Protein AF-0000000074085167 (afdb_homodimer)

Structure (mmCIF, N/CA/C/O backbone):
data_AF-0000000074085167-model_v1
#
loop_
_entity.id
_entity.type
_entity.pdbx_description
1 polymer 'CTP_transf_like domain-containing protein'
#
loop_
_atom_site.group_PDB
_atom_site.id
_atom_site.type_symbol
_atom_site.label_atom_id
_atom_site.label_alt_id
_atom_site.label_comp_id
_atom_site.label_asym_id
_atom_site.label_entity_id
_atom_site.label_seq_id
_atom_site.pdbx_PDB_ins_code
_atom_site.Cartn_x
_atom_site.Cartn_y
_atom_site.Cartn_z
_atom_site.occupancy
_atom_site.B_iso_or_equiv
_atom_site.auth_seq_id
_atom_site.auth_comp_id
_atom_site.auth_asym_id
_atom_site.auth_atom_id
_atom_site.pdbx_PDB_model_num
ATOM 1 N N . MET A 1 1 ? 12.75 -29.641 -4.293 1 42.62 1 MET A N 1
ATOM 2 C CA . MET A 1 1 ? 13.766 -29.016 -5.141 1 42.62 1 MET A CA 1
ATOM 3 C C . MET A 1 1 ? 13.125 -28.391 -6.371 1 42.62 1 MET A C 1
ATOM 5 O O . MET A 1 1 ? 12.164 -28.922 -6.922 1 42.62 1 MET A O 1
ATOM 9 N N . TRP A 1 2 ? 13.227 -26.984 -6.375 1 53.09 2 TRP A N 1
ATOM 10 C CA . TRP A 1 2 ? 12.828 -26.344 -7.621 1 53.09 2 TRP A CA 1
ATOM 11 C C . TRP A 1 2 ? 13.484 -27.016 -8.82 1 53.09 2 TRP A C 1
ATOM 13 O O . TRP A 1 2 ? 14.664 -27.375 -8.766 1 53.09 2 TRP A O 1
ATOM 23 N N . ARG A 1 3 ? 12.711 -27.797 -9.398 1 56.16 3 ARG A N 1
ATOM 24 C CA . ARG A 1 3 ? 13.148 -28.797 -10.367 1 56.16 3 ARG A CA 1
ATOM 25 C C . ARG A 1 3 ? 13.789 -28.125 -11.578 1 56.16 3 ARG A C 1
ATOM 27 O O . ARG A 1 3 ? 13.867 -28.734 -12.656 1 56.16 3 ARG A O 1
ATOM 34 N N . TRP A 1 4 ? 14.008 -26.812 -11.344 1 58 4 TRP A N 1
ATOM 35 C CA . TRP A 1 4 ? 14.375 -26.25 -12.641 1 58 4 TRP A CA 1
ATOM 36 C C . TRP A 1 4 ? 15.875 -26.359 -12.867 1 58 4 TRP A C 1
ATOM 38 O O . TRP A 1 4 ? 16.672 -26.219 -11.93 1 58 4 TRP A O 1
ATOM 48 N N . GLU A 1 5 ? 16.219 -27.109 -13.844 1 60.81 5 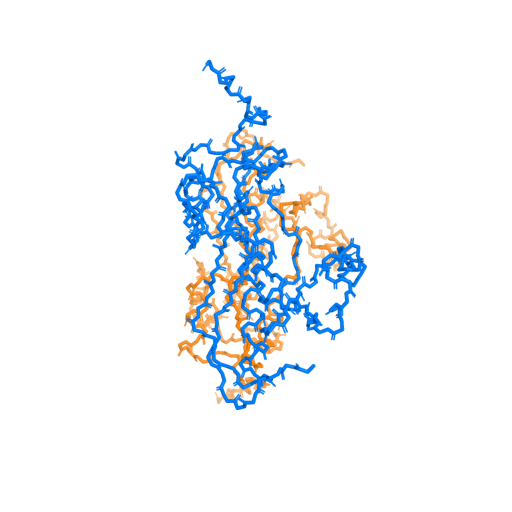GLU A N 1
ATOM 49 C CA . GLU A 1 5 ? 17.594 -27.047 -14.344 1 60.81 5 GLU A CA 1
ATOM 50 C C . GLU A 1 5 ? 17.781 -25.812 -15.227 1 60.81 5 GLU A C 1
ATOM 52 O O . GLU A 1 5 ? 16.984 -25.562 -16.125 1 60.81 5 GLU A O 1
ATOM 57 N N . GLY A 1 6 ? 18.703 -24.938 -14.984 1 65.31 6 GLY A N 1
ATOM 58 C CA . GLY A 1 6 ? 19.141 -23.797 -15.758 1 65.31 6 GLY A CA 1
ATOM 59 C C . GLY A 1 6 ? 18.234 -22.594 -15.594 1 65.31 6 GLY A C 1
ATOM 60 O O . GLY A 1 6 ? 17.453 -22.516 -14.641 1 65.31 6 GLY A O 1
ATOM 61 N N . SER A 1 7 ? 18.375 -21.578 -16.484 1 74.94 7 SER A N 1
ATOM 62 C CA . SER A 1 7 ? 17.562 -20.375 -16.516 1 74.94 7 SER A CA 1
ATOM 63 C C . SER A 1 7 ? 16.156 -20.656 -17.016 1 74.94 7 SER A C 1
ATOM 65 O O . SER A 1 7 ? 15.984 -21.328 -18.047 1 74.94 7 SER A O 1
ATOM 67 N N . GLN A 1 8 ? 15.203 -20.359 -16.203 1 87.75 8 GLN A N 1
ATOM 68 C CA . GLN A 1 8 ? 13.828 -20.625 -16.594 1 87.75 8 GLN A CA 1
ATOM 69 C C . GLN A 1 8 ? 13.023 -19.328 -16.719 1 87.75 8 GLN A C 1
ATOM 71 O O . GLN A 1 8 ? 13.219 -18.406 -15.93 1 87.75 8 GLN A O 1
ATOM 76 N N . ARG A 1 9 ? 12.336 -19.312 -17.797 1 92.38 9 ARG A N 1
ATOM 77 C CA . ARG A 1 9 ? 11.305 -18.281 -17.922 1 92.38 9 ARG A CA 1
ATOM 78 C C . ARG A 1 9 ? 10 -18.75 -17.281 1 92.38 9 ARG A C 1
ATOM 80 O O . ARG A 1 9 ? 9.523 -19.844 -17.547 1 92.38 9 ARG A O 1
ATOM 87 N N . VAL A 1 10 ? 9.492 -17.906 -16.359 1 92.25 10 VAL A N 1
ATOM 88 C CA . VAL A 1 10 ? 8.32 -18.359 -15.617 1 92.25 10 VAL A CA 1
ATOM 89 C C . VAL A 1 10 ? 7.242 -17.281 -15.633 1 92.25 10 VAL A C 1
ATOM 91 O O . VAL A 1 10 ? 7.539 -16.109 -15.836 1 92.25 10 VAL A O 1
ATOM 94 N N . ILE A 1 11 ? 5.988 -17.719 -15.531 1 90.12 11 ILE A N 1
ATOM 95 C CA . ILE A 1 11 ? 4.832 -16.859 -15.312 1 90.12 11 ILE A CA 1
ATOM 96 C C . ILE A 1 11 ? 4.281 -17.094 -13.906 1 90.12 11 ILE A C 1
ATOM 98 O O . ILE A 1 11 ? 4.152 -18.234 -13.469 1 90.12 11 ILE A O 1
ATOM 102 N N . LEU A 1 12 ? 4.066 -16 -13.227 1 92.12 12 LEU A N 1
ATOM 103 C CA . LEU A 1 12 ? 3.436 -16.109 -11.914 1 92.12 12 LEU A CA 1
ATOM 104 C C . LEU A 1 12 ? 1.916 -16.094 -12.039 1 92.12 12 LEU A C 1
ATOM 106 O O . LEU A 1 12 ? 1.358 -15.281 -12.789 1 92.12 12 LEU A O 1
ATOM 110 N N . LEU A 1 13 ? 1.312 -17.016 -11.336 1 90.19 13 LEU A N 1
ATOM 111 C CA . LEU A 1 13 ? -0.145 -17.094 -11.32 1 90.19 13 LEU A CA 1
ATOM 112 C C . LEU A 1 13 ? -0.687 -16.984 -9.906 1 90.19 13 LEU A C 1
ATOM 114 O O . LEU A 1 13 ? -0.267 -17.719 -9.008 1 90.19 13 LEU A O 1
ATOM 118 N N . ALA A 1 14 ? -1.526 -16.031 -9.727 1 90.94 14 ALA A N 1
ATOM 119 C CA . ALA A 1 14 ? -2.25 -15.898 -8.469 1 90.94 14 ALA A CA 1
ATOM 120 C C . ALA A 1 14 ? -3.744 -16.141 -8.664 1 90.94 14 ALA A C 1
ATOM 122 O O . ALA A 1 14 ? -4.391 -15.461 -9.461 1 90.94 14 ALA A O 1
ATOM 123 N N . CYS A 1 15 ? -4.176 -17.094 -7.922 1 86.56 15 CYS A N 1
ATOM 124 C CA . CYS A 1 15 ? -5.613 -17.344 -7.93 1 86.56 15 CYS A CA 1
ATOM 125 C C . CYS A 1 15 ? -6.262 -16.828 -6.648 1 86.56 15 CYS A C 1
ATOM 127 O O . CYS A 1 15 ? -5.688 -16.953 -5.566 1 86.56 15 CYS A O 1
ATOM 129 N N . GLY A 1 16 ? -7.426 -16.219 -6.82 1 87.31 16 GLY A N 1
ATOM 130 C CA . GLY A 1 16 ? -8.133 -15.688 -5.664 1 87.31 16 GLY A CA 1
ATOM 131 C C . GLY A 1 16 ? -9.445 -15.023 -6.02 1 87.31 16 GLY A C 1
ATOM 132 O O . GLY A 1 16 ? -9.781 -14.883 -7.199 1 87.31 16 GLY A O 1
ATOM 133 N N . SER A 1 17 ? -10.211 -14.633 -5.035 1 89.56 17 SER A N 1
ATOM 134 C CA . SER A 1 17 ? -11.484 -13.969 -5.281 1 89.56 17 SER A CA 1
ATOM 135 C C . SER A 1 17 ? -11.281 -12.594 -5.902 1 89.56 17 SER A C 1
ATOM 137 O O . SER A 1 17 ? -12.047 -12.18 -6.777 1 89.56 17 SER A O 1
ATOM 139 N N . PHE A 1 18 ? -10.273 -11.836 -5.383 1 91.62 18 PHE A N 1
ATOM 140 C CA . PHE A 1 18 ? -9.992 -10.484 -5.863 1 91.62 18 PHE A CA 1
ATOM 141 C C . PHE A 1 18 ? -11.25 -9.633 -5.867 1 91.62 18 PHE A C 1
ATOM 143 O O . PHE A 1 18 ? -11.594 -9.031 -6.887 1 91.62 18 PHE A O 1
ATOM 150 N N . ASN A 1 19 ? -11.828 -9.586 -4.621 1 93.19 19 ASN A N 1
ATOM 151 C CA . ASN A 1 19 ? -13.141 -8.977 -4.453 1 93.19 19 ASN A CA 1
ATOM 152 C C . ASN A 1 19 ? -13.086 -7.781 -3.502 1 93.19 19 ASN A C 1
ATOM 154 O O . ASN A 1 19 ? -13.852 -7.719 -2.535 1 93.19 19 ASN A O 1
ATOM 158 N N . PRO A 1 20 ? -12.305 -6.859 -3.705 1 94.88 20 PRO A N 1
ATOM 159 C CA . PRO A 1 20 ? -11.453 -6.562 -4.863 1 94.88 20 PRO A CA 1
ATOM 160 C C . PRO A 1 20 ? -10 -6.961 -4.648 1 94.88 20 PRO A C 1
ATOM 162 O O . PRO A 1 20 ? -9.641 -7.434 -3.568 1 94.88 20 PRO A O 1
ATOM 165 N N . PRO A 1 21 ? -9.164 -6.82 -5.672 1 94.19 21 PRO A N 1
ATOM 166 C CA . PRO A 1 21 ? -7.723 -6.945 -5.434 1 94.19 21 PRO A CA 1
ATOM 167 C C . PRO A 1 21 ? -7.184 -5.867 -4.496 1 94.19 21 PRO A C 1
ATOM 169 O O . PRO A 1 21 ? -7.746 -4.77 -4.422 1 94.19 21 PRO A O 1
ATOM 172 N N . THR A 1 22 ? -6.156 -6.156 -3.811 1 93.56 22 THR A N 1
ATOM 173 C CA . THR A 1 22 ? -5.516 -5.223 -2.893 1 93.56 22 THR A CA 1
ATOM 174 C C . THR A 1 22 ? -4.035 -5.066 -3.229 1 93.56 22 THR A C 1
ATOM 176 O O . THR A 1 22 ? -3.502 -5.797 -4.066 1 93.56 22 THR A O 1
ATOM 179 N N . LEU A 1 23 ? -3.424 -4.148 -2.625 1 91.25 23 LEU A N 1
ATOM 180 C CA . LEU A 1 23 ? -1.994 -3.951 -2.844 1 91.25 23 LEU A CA 1
ATOM 181 C C . LEU A 1 23 ? -1.2 -5.164 -2.375 1 91.25 23 LEU A C 1
ATOM 183 O O . LEU A 1 23 ? -0.112 -5.438 -2.887 1 91.25 23 LEU A O 1
ATOM 187 N N . MET A 1 24 ? -1.75 -5.871 -1.419 1 91.69 24 MET A N 1
ATOM 188 C CA . MET A 1 24 ? -1.058 -7.059 -0.934 1 91.69 24 MET A CA 1
ATOM 189 C C . MET A 1 24 ? -0.941 -8.109 -2.035 1 91.69 24 MET A C 1
ATOM 191 O O . MET A 1 24 ? 0.058 -8.828 -2.113 1 91.69 24 MET A O 1
ATOM 195 N N . HIS A 1 25 ? -1.936 -8.203 -2.85 1 92.25 25 HIS A N 1
ATOM 196 C CA . HIS A 1 25 ? -1.866 -9.133 -3.973 1 92.25 25 HIS A CA 1
ATOM 197 C C . HIS A 1 25 ? -0.766 -8.734 -4.949 1 92.25 25 HIS A C 1
ATOM 199 O O . HIS A 1 25 ? -0.092 -9.594 -5.52 1 92.25 25 HIS A O 1
ATOM 205 N N . MET A 1 26 ? -0.579 -7.48 -5.082 1 92.06 26 MET A N 1
ATOM 206 C CA . MET A 1 26 ? 0.488 -6.996 -5.953 1 92.06 26 MET A CA 1
ATOM 207 C C . MET A 1 26 ? 1.855 -7.223 -5.316 1 92.06 26 MET A C 1
ATOM 209 O O . MET A 1 26 ? 2.785 -7.684 -5.98 1 92.06 26 MET A O 1
ATOM 213 N N . ARG A 1 27 ? 1.874 -6.895 -4.078 1 92.94 27 ARG A N 1
ATOM 214 C CA . ARG A 1 27 ? 3.129 -7.055 -3.35 1 92.94 27 ARG A CA 1
ATOM 215 C C . ARG A 1 27 ? 3.576 -8.508 -3.342 1 92.94 27 ARG A C 1
ATOM 217 O O . ARG A 1 27 ? 4.77 -8.797 -3.465 1 92.94 27 ARG A O 1
ATOM 224 N N . MET A 1 28 ? 2.654 -9.406 -3.191 1 93.5 28 MET A N 1
ATOM 225 C CA . MET A 1 28 ? 3.002 -10.82 -3.164 1 93.5 28 MET A CA 1
ATOM 226 C C . MET A 1 28 ? 3.674 -11.242 -4.469 1 93.5 28 MET A C 1
ATOM 228 O O . MET A 1 28 ? 4.625 -12.023 -4.457 1 93.5 28 MET A O 1
ATOM 232 N N . MET A 1 29 ? 3.219 -10.695 -5.566 1 93 29 MET A N 1
ATOM 233 C CA . MET A 1 29 ? 3.812 -10.992 -6.867 1 93 29 MET A CA 1
ATOM 234 C C . MET A 1 29 ? 5.227 -10.438 -6.961 1 93 29 MET A C 1
ATOM 236 O O . MET A 1 29 ? 6.129 -11.094 -7.484 1 93 29 MET A O 1
ATOM 240 N N . GLU A 1 30 ? 5.348 -9.227 -6.469 1 95.19 30 GLU A N 1
ATOM 241 C CA . GLU A 1 30 ? 6.668 -8.609 -6.477 1 95.19 30 GLU A CA 1
ATOM 242 C C . GLU A 1 30 ? 7.668 -9.422 -5.656 1 95.19 30 GLU A C 1
ATOM 244 O O . GLU A 1 30 ? 8.805 -9.641 -6.09 1 95.19 30 GLU A O 1
ATOM 249 N N . VAL A 1 31 ? 7.25 -9.875 -4.477 1 95.19 31 VAL A N 1
ATOM 250 C CA . VAL A 1 31 ? 8.109 -10.648 -3.584 1 95.19 31 VAL A CA 1
ATOM 251 C C . VAL A 1 31 ? 8.492 -11.961 -4.25 1 95.19 31 VAL A C 1
ATOM 253 O O . VAL A 1 31 ? 9.664 -12.359 -4.219 1 95.19 31 VAL A O 1
ATOM 256 N N . ALA A 1 32 ? 7.555 -12.617 -4.832 1 95.19 32 ALA A N 1
ATOM 257 C CA . ALA A 1 32 ? 7.82 -13.867 -5.539 1 95.19 32 ALA A CA 1
ATOM 258 C C . ALA A 1 32 ? 8.805 -13.648 -6.688 1 95.19 32 ALA A C 1
ATOM 260 O O . ALA A 1 32 ? 9.758 -14.414 -6.848 1 95.19 32 ALA A O 1
ATOM 261 N N . ARG A 1 33 ? 8.578 -12.633 -7.473 1 95.06 33 ARG A N 1
ATOM 262 C CA . ARG A 1 33 ? 9.453 -12.328 -8.602 1 95.06 33 ARG A CA 1
ATOM 263 C C . ARG A 1 33 ? 10.883 -12.094 -8.141 1 95.06 33 ARG A C 1
ATOM 265 O O . ARG A 1 33 ? 11.82 -12.695 -8.68 1 95.06 33 ARG A O 1
ATOM 272 N N . ASP A 1 34 ? 10.992 -11.273 -7.145 1 95.44 34 ASP A N 1
ATOM 273 C CA . ASP A 1 34 ? 12.32 -10.977 -6.621 1 95.44 34 ASP A CA 1
ATOM 274 C C . ASP A 1 34 ? 13.047 -12.258 -6.215 1 95.44 34 ASP A C 1
ATOM 276 O O . ASP A 1 34 ? 14.219 -12.445 -6.559 1 95.44 34 ASP A O 1
ATOM 280 N N . HIS A 1 35 ? 12.352 -13.086 -5.5 1 95 35 HIS A N 1
ATOM 281 C CA . HIS A 1 35 ? 12.977 -14.312 -5.012 1 95 35 HIS A CA 1
ATOM 282 C C . HIS A 1 35 ? 13.406 -15.211 -6.172 1 95 35 HIS A C 1
ATOM 284 O O . HIS A 1 35 ? 14.539 -15.703 -6.191 1 95 35 HIS A O 1
ATOM 290 N N . LEU A 1 36 ? 12.578 -15.383 -7.129 1 93.88 36 LEU A N 1
ATOM 291 C CA . LEU A 1 36 ? 12.852 -16.25 -8.266 1 93.88 36 LEU A CA 1
ATOM 292 C C . LEU A 1 36 ? 14.031 -15.727 -9.078 1 93.88 36 LEU A C 1
ATOM 294 O O . LEU A 1 36 ? 14.922 -16.5 -9.453 1 93.88 36 LEU A O 1
ATOM 298 N N . GLU A 1 37 ? 14.031 -14.453 -9.266 1 94.25 37 GLU A N 1
ATOM 299 C CA . GLU A 1 37 ? 15.047 -13.867 -10.133 1 94.25 37 GLU A CA 1
ATOM 300 C C . GLU A 1 37 ? 16.391 -13.758 -9.406 1 94.25 37 GLU A C 1
ATOM 302 O O . GLU A 1 37 ? 17.438 -13.93 -10.023 1 94.25 37 GLU A O 1
ATOM 307 N N . GLN A 1 38 ? 16.344 -13.609 -8.133 1 94 38 GLN A N 1
ATOM 308 C CA . GLN A 1 38 ? 17.594 -13.383 -7.395 1 94 38 GLN A CA 1
ATOM 309 C C . GLN A 1 38 ? 18.188 -14.703 -6.922 1 94 38 GLN A C 1
ATOM 311 O O . GLN A 1 38 ? 19.406 -14.828 -6.816 1 94 38 GLN A O 1
ATOM 316 N N . HIS A 1 39 ? 17.344 -15.727 -6.652 1 92.44 39 HIS A N 1
ATOM 317 C CA . HIS A 1 39 ? 17.891 -16.891 -5.941 1 92.44 39 HIS A CA 1
ATOM 318 C C . HIS A 1 39 ? 17.719 -18.156 -6.762 1 92.44 39 HIS A C 1
ATOM 320 O O . HIS A 1 39 ? 18.359 -19.172 -6.465 1 92.44 39 HIS A O 1
ATOM 326 N N . LEU A 1 40 ? 16.875 -18.125 -7.773 1 89.69 40 LEU A N 1
ATOM 327 C CA . LEU A 1 40 ? 16.609 -19.375 -8.461 1 89.69 40 LEU A CA 1
ATOM 328 C C . LEU A 1 40 ? 16.875 -19.234 -9.961 1 89.69 40 LEU A C 1
ATOM 330 O O . LEU A 1 40 ? 16.453 -20.078 -10.75 1 89.69 40 LEU A O 1
ATOM 334 N N . ASN A 1 41 ? 17.516 -18.203 -10.375 1 89.69 41 ASN A N 1
ATOM 335 C CA . ASN A 1 41 ? 17.922 -17.984 -11.758 1 89.69 41 ASN A CA 1
ATOM 336 C C . ASN A 1 41 ? 16.734 -18.047 -12.711 1 89.69 41 ASN A C 1
ATOM 338 O O . ASN A 1 41 ? 16.812 -18.703 -13.758 1 89.69 41 ASN A O 1
ATOM 342 N N . CYS A 1 42 ? 15.641 -17.516 -12.273 1 92.12 42 CYS A N 1
ATOM 343 C CA . CYS A 1 42 ? 14.445 -17.422 -13.102 1 92.12 42 CYS A CA 1
ATOM 344 C C . CYS A 1 42 ? 14.25 -16.016 -13.633 1 92.12 42 CYS A C 1
ATOM 346 O O . CYS A 1 42 ? 14.727 -15.047 -13.039 1 92.12 42 CYS A O 1
ATOM 348 N N . THR A 1 43 ? 13.672 -16.016 -14.781 1 93.69 43 THR A N 1
ATOM 349 C CA . THR A 1 43 ? 13.156 -14.758 -15.312 1 93.69 43 THR A CA 1
ATOM 350 C C . THR A 1 43 ? 11.633 -14.766 -15.336 1 93.69 43 THR A C 1
ATOM 352 O O . THR A 1 43 ? 11.016 -15.57 -16.031 1 93.69 43 THR A O 1
ATOM 355 N N . VAL A 1 44 ? 11.109 -13.922 -14.539 1 93.5 44 VAL A N 1
ATOM 356 C CA . VAL A 1 44 ? 9.656 -13.828 -14.508 1 93.5 44 VAL A CA 1
ATOM 357 C C . VAL A 1 44 ? 9.164 -12.945 -15.656 1 93.5 44 VAL A C 1
ATOM 359 O O . VAL A 1 44 ? 9.516 -11.766 -15.734 1 93.5 44 VAL A O 1
ATOM 362 N N . LEU A 1 45 ? 8.32 -13.469 -16.5 1 91.38 45 LEU A N 1
ATOM 363 C CA . LEU A 1 45 ? 7.863 -12.781 -17.703 1 91.38 45 LEU A CA 1
ATOM 364 C C . LEU A 1 45 ? 6.633 -11.93 -17.406 1 91.38 45 LEU A C 1
ATOM 366 O O . LEU A 1 45 ? 6.465 -10.852 -17.984 1 91.38 45 LEU A O 1
ATOM 370 N N . GLU A 1 46 ? 5.809 -12.461 -16.547 1 89.5 46 GLU A N 1
ATOM 371 C CA . GLU A 1 46 ? 4.57 -11.758 -16.219 1 89.5 46 GLU A CA 1
ATOM 372 C C . GLU A 1 46 ? 3.908 -12.359 -14.977 1 89.5 46 GLU A C 1
ATOM 374 O O . GLU A 1 46 ? 4.254 -13.469 -14.555 1 89.5 46 GLU A O 1
ATOM 379 N N . GLY A 1 47 ? 3.096 -11.562 -14.383 1 89.44 47 GLY A N 1
ATOM 380 C CA . GLY A 1 47 ? 2.191 -11.992 -13.328 1 89.44 47 GLY A CA 1
ATOM 381 C C . GLY A 1 47 ? 0.732 -11.961 -13.75 1 89.44 47 GLY A C 1
ATOM 382 O O . GLY A 1 47 ? 0.272 -10.984 -14.344 1 89.44 47 GLY A O 1
ATOM 383 N N . LEU A 1 48 ? 0.062 -13.039 -13.461 1 87.44 48 LEU A N 1
ATOM 384 C CA . LEU A 1 48 ? -1.35 -13.141 -13.82 1 87.44 48 LEU A CA 1
ATOM 385 C C . LEU A 1 48 ? -2.207 -13.352 -12.578 1 87.44 48 LEU A C 1
ATOM 387 O O . LEU A 1 48 ? -1.858 -14.156 -11.711 1 87.44 48 LEU A O 1
ATOM 391 N N . MET A 1 49 ? -3.25 -12.57 -12.5 1 89.06 49 MET A N 1
ATOM 392 C CA . MET A 1 49 ? -4.273 -12.789 -11.484 1 89.06 49 MET A CA 1
ATOM 393 C C . MET A 1 49 ? -5.512 -13.438 -12.086 1 89.06 49 MET A C 1
ATOM 395 O O . MET A 1 49 ? -6.047 -12.953 -13.086 1 89.06 49 MET A O 1
ATOM 399 N N . SER A 1 50 ? -5.922 -14.516 -11.531 1 87.12 50 SER A N 1
ATOM 400 C CA . SER A 1 50 ? -7.074 -15.266 -12.016 1 87.12 50 SER A CA 1
ATOM 401 C C . SER A 1 50 ? -8.172 -15.344 -10.961 1 87.12 50 SER A C 1
ATOM 403 O O . SER A 1 50 ? -8.109 -16.172 -10.055 1 87.12 50 SER A O 1
ATOM 405 N N . PRO A 1 51 ? -9.203 -14.539 -11.141 1 88 51 PRO A N 1
ATOM 406 C CA . PRO A 1 51 ? -10.297 -14.617 -10.164 1 88 51 PRO A CA 1
ATOM 407 C C . PRO A 1 51 ? -11.031 -15.953 -10.195 1 88 51 PRO A C 1
ATOM 409 O O . PRO A 1 51 ? -11.117 -16.594 -11.25 1 88 51 PRO A O 1
ATOM 412 N N . VAL A 1 52 ? -11.547 -16.312 -9.094 1 83.56 52 VAL A N 1
ATOM 413 C CA . VAL A 1 52 ? -12.328 -17.531 -9.016 1 83.56 52 VAL A CA 1
ATOM 414 C C . VAL A 1 52 ? -13.656 -17.359 -9.75 1 83.56 52 VAL A C 1
ATOM 416 O O . VAL A 1 52 ? -14.094 -16.219 -9.977 1 83.56 52 VAL A O 1
ATOM 419 N N . ALA A 1 53 ? -14.234 -18.453 -10.031 1 80.88 53 ALA A N 1
ATOM 420 C CA . ALA A 1 53 ? -15.516 -18.438 -10.734 1 80.88 53 ALA A CA 1
ATOM 421 C C . ALA A 1 53 ? -16.625 -17.938 -9.82 1 80.88 53 ALA A C 1
ATOM 423 O O . ALA A 1 53 ? -16.484 -17.938 -8.594 1 80.88 53 ALA A O 1
ATOM 424 N N . ASP A 1 54 ? -17.75 -17.531 -10.422 1 83.75 54 ASP A N 1
ATOM 425 C CA . ASP A 1 54 ? -18.906 -17.078 -9.664 1 83.75 54 ASP A CA 1
ATOM 426 C C . ASP A 1 54 ? -19.484 -18.219 -8.82 1 83.75 54 ASP A C 1
ATOM 428 O O . ASP A 1 54 ? -20.156 -17.984 -7.812 1 83.75 54 ASP A O 1
ATOM 432 N N . THR A 1 55 ? -19.234 -19.344 -9.25 1 78.56 55 THR A N 1
ATOM 433 C CA . THR A 1 55 ? -19.781 -20.516 -8.578 1 78.56 55 THR A CA 1
ATOM 434 C C . THR A 1 55 ? -19.062 -20.781 -7.266 1 78.56 55 THR A C 1
ATOM 436 O O . THR A 1 55 ? -19.516 -21.594 -6.457 1 78.56 55 THR A O 1
ATOM 439 N N . PHE A 1 56 ? -17.938 -19.969 -7.145 1 76.06 56 PHE A N 1
ATOM 440 C CA . PHE A 1 56 ? -17.234 -20.094 -5.879 1 76.06 56 PHE A CA 1
ATOM 441 C C . PHE A 1 56 ? -18.078 -19.578 -4.723 1 76.06 56 PHE A C 1
ATOM 443 O O . PHE A 1 56 ? -18.625 -18.484 -4.793 1 76.06 56 PHE A O 1
ATOM 450 N N . ASN A 1 57 ? -18.734 -20.266 -4.133 1 68.69 57 ASN A N 1
ATOM 451 C CA . ASN A 1 57 ? -19.719 -19.984 -3.1 1 68.69 57 ASN A CA 1
ATOM 452 C C . ASN A 1 57 ? -19.125 -19.141 -1.972 1 68.69 57 ASN A C 1
ATOM 454 O O . ASN A 1 57 ? -18.938 -19.641 -0.857 1 68.69 57 ASN A O 1
ATOM 458 N N . LYS A 1 58 ? -18.766 -17.922 -2.242 1 76.06 58 LYS A N 1
ATOM 459 C CA . LYS A 1 58 ? -18.344 -16.984 -1.198 1 76.06 58 LYS A CA 1
ATOM 460 C C . LYS A 1 58 ? -19.375 -15.883 -1.012 1 76.06 58 LYS A C 1
ATOM 462 O O . LYS A 1 58 ? -19.891 -15.336 -1.988 1 76.06 58 LYS A O 1
ATOM 467 N N . PRO A 1 59 ? -19.641 -15.648 0.265 1 78.25 59 PRO A N 1
ATOM 468 C CA . PRO A 1 59 ? -20.578 -14.555 0.52 1 78.25 59 PRO A CA 1
ATOM 469 C C . PRO A 1 59 ? -20.047 -13.203 0.043 1 78.25 59 PRO A C 1
ATOM 471 O O . PRO A 1 59 ? -18.844 -12.938 0.14 1 78.25 59 PRO A O 1
ATOM 474 N N . ASN A 1 60 ? -20.875 -12.414 -0.62 1 81.75 60 ASN A N 1
ATOM 475 C CA . ASN A 1 60 ? -20.594 -11.039 -1.014 1 81.75 60 ASN A CA 1
ATOM 476 C C . ASN A 1 60 ? -19.609 -10.977 -2.178 1 81.75 60 ASN A C 1
ATOM 478 O O . ASN A 1 60 ? -18.891 -9.984 -2.338 1 81.75 60 ASN A O 1
ATOM 482 N N . LEU A 1 61 ? -19.656 -12.102 -2.848 1 88.19 61 LEU A N 1
ATOM 483 C CA . LEU A 1 61 ? -18.797 -12.109 -4.027 1 88.19 61 LEU A CA 1
ATOM 484 C C . LEU A 1 61 ? -19.406 -11.289 -5.156 1 88.19 61 LEU A C 1
ATOM 486 O O . LEU A 1 61 ? -20.5 -11.594 -5.629 1 88.19 61 LEU A O 1
ATOM 490 N N . ALA A 1 62 ? -18.703 -10.281 -5.566 1 89.88 62 ALA A N 1
ATOM 491 C CA . ALA A 1 62 ? -19.156 -9.516 -6.727 1 89.88 62 ALA A CA 1
ATOM 492 C C . ALA A 1 62 ? -19.172 -10.383 -7.984 1 89.88 62 ALA A C 1
ATOM 494 O O . ALA A 1 62 ? -18.375 -11.32 -8.109 1 89.88 62 ALA A O 1
ATOM 495 N N . PRO A 1 63 ? -20.047 -10.117 -8.898 1 88.12 63 PRO A N 1
ATOM 496 C CA . PRO A 1 63 ? -20.062 -10.867 -10.156 1 88.12 63 PRO A CA 1
ATOM 497 C C . PRO A 1 63 ? -18.688 -10.891 -10.844 1 88.12 63 PRO A C 1
ATOM 499 O O . PRO A 1 63 ? -17.938 -9.922 -10.758 1 88.12 63 PRO A O 1
ATOM 502 N N . ALA A 1 64 ? -18.453 -11.938 -11.586 1 85.56 64 ALA A N 1
ATOM 503 C CA . ALA A 1 64 ? -17.141 -12.211 -12.18 1 85.56 64 ALA A CA 1
ATOM 504 C C . ALA A 1 64 ? -16.734 -11.094 -13.133 1 85.56 64 ALA A C 1
ATOM 506 O O . ALA A 1 64 ? -15.555 -10.758 -13.234 1 85.56 64 ALA A O 1
ATOM 507 N N . HIS A 1 65 ? -17.688 -10.523 -13.805 1 86.5 65 HIS A N 1
ATOM 508 C CA . HIS A 1 65 ? -17.328 -9.5 -14.773 1 86.5 65 HIS A CA 1
ATOM 509 C C . HIS A 1 65 ? -16.734 -8.273 -14.086 1 86.5 65 HIS A C 1
ATOM 511 O O . HIS A 1 65 ? -15.852 -7.613 -14.641 1 86.5 65 HIS A O 1
ATOM 517 N N . HIS A 1 66 ? -17.172 -7.93 -12.828 1 90.38 66 HIS A N 1
ATOM 518 C CA . HIS A 1 66 ? -16.578 -6.848 -12.055 1 90.38 66 HIS A CA 1
ATOM 519 C C . HIS A 1 66 ? -15.172 -7.211 -11.594 1 90.38 66 HIS A C 1
ATOM 521 O O . HIS A 1 66 ? -14.25 -6.395 -11.68 1 90.38 66 HIS A O 1
ATOM 527 N N . ARG A 1 67 ? -15.016 -8.43 -11.148 1 90.44 67 ARG A N 1
ATOM 528 C CA . ARG A 1 67 ? -13.727 -8.875 -10.625 1 90.44 67 ARG A CA 1
ATOM 529 C C . ARG A 1 67 ? -12.695 -9 -11.742 1 90.44 67 ARG A C 1
ATOM 531 O O . ARG A 1 67 ? -11.516 -8.711 -11.531 1 90.44 67 ARG A O 1
ATOM 538 N N . LEU A 1 68 ? -13.094 -9.32 -12.922 1 87.81 68 LEU A N 1
ATOM 539 C CA . LEU A 1 68 ? -12.219 -9.359 -14.086 1 87.81 68 LEU A CA 1
ATOM 540 C C . LEU A 1 68 ? -11.773 -7.949 -14.477 1 87.81 68 LEU A C 1
ATOM 542 O O . LEU A 1 68 ? -10.602 -7.734 -14.797 1 87.81 68 LEU A O 1
ATOM 546 N N . ALA A 1 69 ? -12.68 -7.047 -14.406 1 87.88 69 ALA A N 1
ATOM 547 C CA . ALA A 1 69 ? -12.375 -5.664 -14.766 1 87.88 69 ALA A CA 1
ATOM 548 C C . ALA A 1 69 ? -11.359 -5.059 -13.797 1 87.88 69 ALA A C 1
ATOM 550 O O . ALA A 1 69 ? -10.594 -4.168 -14.18 1 87.88 69 ALA A O 1
ATOM 551 N N . MET A 1 70 ? -11.406 -5.602 -12.586 1 90.19 70 MET A N 1
ATOM 552 C CA . MET A 1 70 ? -10.508 -5.066 -11.562 1 90.19 70 MET A CA 1
ATOM 553 C C . MET A 1 70 ? -9.188 -5.832 -11.555 1 90.19 70 MET A C 1
ATOM 555 O O . MET A 1 70 ? -8.25 -5.457 -10.844 1 90.19 70 MET A O 1
ATOM 559 N N . SER A 1 71 ? -9.258 -6.867 -12.312 1 80.44 71 SER A N 1
ATOM 560 C CA . SER A 1 71 ? -8.07 -7.715 -12.305 1 80.44 71 SER A CA 1
ATOM 561 C C . SER A 1 71 ? -7.309 -7.605 -13.617 1 80.44 71 SER A C 1
ATOM 563 O O . SER A 1 71 ? -7.852 -7.137 -14.625 1 80.44 71 SER A O 1
ATOM 565 N N . PHE A 1 72 ? -6.102 -7.684 -13.609 1 63.22 72 PHE A N 1
ATOM 566 C CA . PHE A 1 72 ? -5.254 -7.559 -14.789 1 63.22 72 PHE A CA 1
ATOM 567 C C . PHE A 1 72 ? -5.238 -8.859 -15.586 1 63.22 72 PHE A C 1
ATOM 569 O O . PHE A 1 72 ? -4.449 -9.008 -16.516 1 63.22 72 PHE A O 1
ATOM 576 N N . THR A 1 73 ? -6.074 -9.859 -15.109 1 62.25 73 THR A N 1
ATOM 577 C CA . THR A 1 73 ? -5.852 -11.117 -15.82 1 62.25 73 THR A CA 1
ATOM 578 C C . THR A 1 73 ? -7.172 -11.836 -16.078 1 62.25 73 THR A C 1
ATOM 580 O O . THR A 1 73 ? -8.219 -11.414 -15.578 1 62.25 73 THR A O 1
ATOM 583 N N . ARG A 1 74 ? -7.148 -13.055 -16.922 1 58.66 74 ARG A N 1
ATOM 584 C CA . ARG A 1 74 ? -8.109 -13.656 -17.859 1 58.66 74 ARG A CA 1
ATOM 585 C C . ARG A 1 74 ? -8.938 -14.727 -17.156 1 58.66 74 ARG A C 1
ATOM 587 O O . ARG A 1 74 ? -8.391 -15.609 -16.5 1 58.66 74 ARG A O 1
ATOM 594 N N . ILE A 1 75 ? -10.094 -14.516 -16.547 1 55.06 75 ILE A N 1
ATOM 595 C CA . ILE A 1 75 ? -11.062 -15.578 -16.297 1 55.06 75 ILE A CA 1
ATOM 596 C C . ILE A 1 75 ? -11.953 -15.781 -17.516 1 55.06 75 ILE A C 1
ATOM 598 O O . ILE A 1 75 ? -11.945 -14.969 -18.438 1 55.06 75 ILE A O 1
ATOM 602 N N . LEU A 1 76 ? -12.672 -17.016 -17.516 1 60.12 76 LEU A N 1
ATOM 603 C CA . LEU A 1 76 ? -13.688 -17.156 -18.547 1 60.12 76 LEU A CA 1
ATOM 604 C C . LEU A 1 76 ? -14.766 -16.078 -18.391 1 60.12 76 LEU A C 1
ATOM 606 O O . LEU A 1 76 ? -15.172 -15.766 -17.266 1 60.12 76 LEU A O 1
ATOM 610 N N . PRO A 1 77 ? -15.062 -15.508 -19.453 1 59.53 77 PRO A N 1
ATOM 611 C CA . PRO A 1 77 ? -16.031 -14.406 -19.422 1 59.53 77 PRO A CA 1
ATOM 612 C C . PRO A 1 77 ? -17.344 -14.789 -18.75 1 59.53 77 PRO A C 1
ATOM 614 O O . PRO A 1 77 ? -18.016 -13.93 -18.172 1 59.53 77 PRO A O 1
ATOM 617 N N . ASN A 1 78 ? -17.641 -16.094 -18.766 1 62.38 78 ASN A N 1
ATOM 618 C CA . ASN A 1 78 ? -18.953 -16.484 -18.266 1 62.38 78 ASN A CA 1
ATOM 619 C C . ASN A 1 78 ? -18.906 -16.797 -16.781 1 62.38 78 ASN A C 1
ATOM 621 O O . ASN A 1 78 ? -19.906 -17.266 -16.203 1 62.38 78 ASN A O 1
ATOM 625 N N . GLY A 1 79 ? -17.844 -16.641 -16.219 1 60.41 79 GLY A N 1
ATOM 626 C C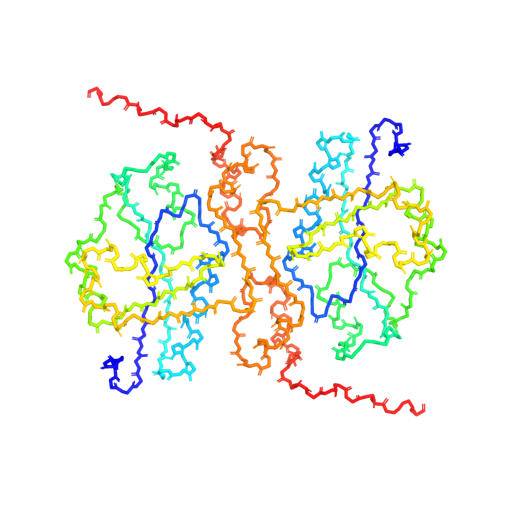A . GLY A 1 79 ? -17.719 -16.812 -14.789 1 60.41 79 GLY A CA 1
ATOM 627 C C . GLY A 1 79 ? -17.438 -18.25 -14.383 1 60.41 79 GLY A C 1
ATOM 628 O O . GLY A 1 79 ? -17.453 -18.578 -13.195 1 60.41 79 GLY A O 1
ATOM 629 N N . GLU A 1 80 ? -17.219 -19.016 -15.312 1 68.88 80 GLU A N 1
ATOM 630 C CA . GLU A 1 80 ? -16.938 -20.422 -15.039 1 68.88 80 GLU A CA 1
ATOM 631 C C . GLU A 1 80 ? -15.453 -20.641 -14.711 1 68.88 80 GLU A C 1
ATOM 633 O O . GLU A 1 80 ? -14.625 -19.75 -14.945 1 68.88 80 GLU A O 1
ATOM 638 N N . ASN A 1 81 ? -15.227 -21.797 -14.164 1 70.5 8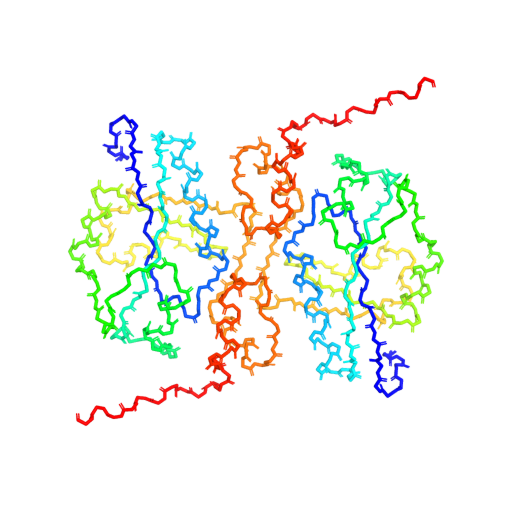1 ASN A N 1
ATOM 639 C CA . ASN A 1 81 ? -13.875 -22.141 -13.742 1 70.5 81 ASN A CA 1
ATOM 640 C C . ASN A 1 81 ? -12.922 -22.219 -14.93 1 70.5 81 ASN A C 1
ATOM 642 O O . ASN A 1 81 ? -13.25 -22.797 -15.969 1 70.5 81 ASN A O 1
ATOM 646 N N . LEU A 1 82 ? -11.875 -21.547 -14.75 1 75.88 82 LEU A N 1
ATOM 647 C CA . LEU A 1 82 ? -10.828 -21.594 -15.773 1 75.88 82 LEU A CA 1
ATOM 648 C C . LEU A 1 82 ? -9.914 -22.797 -15.555 1 75.88 82 LEU A C 1
ATOM 650 O O . LEU A 1 82 ? -9.438 -23.391 -16.516 1 75.88 82 LEU A O 1
ATOM 654 N N . TRP A 1 83 ? -9.852 -23.125 -14.242 1 79.88 83 TRP A N 1
ATOM 655 C CA . TRP A 1 83 ? -8.844 -24.141 -13.914 1 79.88 83 TRP A CA 1
ATOM 656 C C . TRP A 1 83 ? -9.492 -25.406 -13.391 1 79.88 83 TRP A C 1
ATOM 658 O O . TRP A 1 83 ? -10.297 -25.375 -12.461 1 79.88 83 TRP A O 1
ATOM 668 N N . ASN A 1 84 ? -9.07 -26.5 -14.039 1 81 84 ASN A N 1
ATOM 669 C CA . ASN A 1 84 ? -9.383 -27.797 -13.43 1 81 84 ASN A CA 1
ATOM 670 C C . ASN A 1 84 ? -8.5 -28.062 -12.211 1 81 84 ASN A C 1
ATOM 672 O O . ASN A 1 84 ? -7.297 -27.812 -12.242 1 81 84 ASN A O 1
ATOM 676 N N . PRO A 1 85 ? -9.172 -28.562 -11.156 1 78.75 85 PRO A N 1
ATOM 677 C CA . PRO A 1 85 ? -8.375 -28.828 -9.953 1 78.75 85 PRO A CA 1
ATOM 678 C C . PRO A 1 85 ? -7.121 -29.656 -10.25 1 78.75 85 PRO A C 1
ATOM 680 O O . PRO A 1 85 ? -6.074 -29.438 -9.641 1 78.75 85 PRO A O 1
ATOM 683 N N . SER A 1 86 ? -7.262 -30.562 -11.18 1 84.06 86 SER A N 1
ATOM 684 C CA . SER A 1 86 ? -6.109 -31.391 -11.539 1 84.06 86 SER A CA 1
ATOM 685 C C . SER A 1 86 ? -5.02 -30.547 -12.203 1 84.06 86 SER A C 1
ATOM 687 O O . SER A 1 86 ? -3.83 -30.812 -12.023 1 84.06 86 SER A O 1
ATOM 689 N N . ASP A 1 87 ? -5.469 -29.5 -12.93 1 83.75 87 ASP A N 1
ATOM 690 C CA . ASP A 1 87 ? -4.504 -28.609 -13.562 1 83.75 87 ASP A CA 1
ATOM 691 C C . ASP A 1 87 ? -3.76 -27.781 -12.516 1 83.75 87 ASP A C 1
ATOM 693 O O . ASP A 1 87 ? -2.549 -27.578 -12.633 1 83.75 87 ASP A O 1
ATOM 697 N N . VAL A 1 88 ? -4.461 -27.406 -11.508 1 82.06 88 VAL A N 1
ATOM 698 C CA . VAL A 1 88 ? -3.854 -26.609 -10.445 1 82.06 88 VAL A CA 1
ATOM 699 C C . VAL A 1 88 ? -2.814 -27.453 -9.703 1 82.06 88 VAL A C 1
ATOM 701 O O . VAL A 1 88 ? -1.708 -26.984 -9.43 1 82.06 88 VAL A O 1
ATOM 704 N N . ARG A 1 89 ? -3.186 -28.656 -9.445 1 83.81 89 ARG A N 1
ATOM 705 C CA . ARG A 1 89 ? -2.248 -29.562 -8.789 1 83.81 89 ARG A CA 1
ATOM 706 C C . ARG A 1 89 ? -1.013 -29.797 -9.648 1 83.81 89 ARG A C 1
ATOM 708 O O . ARG A 1 89 ? 0.111 -29.812 -9.141 1 83.81 89 ARG A O 1
ATOM 715 N N . ASP A 1 90 ? -1.217 -29.938 -10.891 1 86.19 90 ASP A N 1
ATOM 716 C CA . ASP A 1 90 ? -0.104 -30.141 -11.812 1 86.19 90 ASP A CA 1
ATOM 717 C C . ASP A 1 90 ? 0.833 -28.938 -11.805 1 86.19 90 ASP A C 1
ATOM 719 O O . ASP A 1 90 ? 2.057 -29.094 -11.812 1 86.19 90 ASP A O 1
ATOM 723 N N . ILE A 1 91 ? 0.198 -27.844 -11.742 1 85.69 91 ILE A N 1
ATOM 724 C CA . ILE A 1 91 ? 1.002 -26.625 -11.727 1 85.69 91 ILE A CA 1
ATOM 725 C C . ILE A 1 91 ? 1.852 -26.578 -10.461 1 85.69 91 ILE A C 1
ATOM 727 O O . ILE A 1 91 ? 3.057 -26.328 -10.523 1 85.69 91 ILE A O 1
ATOM 731 N N . ILE A 1 92 ? 1.255 -26.891 -9.367 1 85.75 92 ILE A N 1
ATOM 732 C CA . ILE A 1 92 ? 1.93 -26.812 -8.078 1 85.75 92 ILE A CA 1
ATOM 733 C C . ILE A 1 92 ? 3.043 -27.859 -8.008 1 85.75 92 ILE A C 1
ATOM 735 O O . ILE A 1 92 ? 4.16 -27.547 -7.582 1 85.75 92 ILE A O 1
ATOM 739 N N . THR A 1 93 ? 2.803 -29.016 -8.578 1 84.44 93 THR A N 1
ATOM 740 C CA . THR A 1 93 ? 3.744 -30.125 -8.438 1 84.44 93 THR A CA 1
ATOM 741 C C . THR A 1 93 ? 4.848 -30.016 -9.492 1 84.44 93 THR A C 1
ATOM 743 O O . THR A 1 93 ? 6.004 -30.359 -9.219 1 84.44 93 THR A O 1
ATOM 746 N N . LYS A 1 94 ? 4.539 -29.516 -10.594 1 85.44 94 LYS A N 1
ATOM 747 C CA . LYS A 1 94 ? 5.504 -29.516 -11.688 1 85.44 94 LYS A CA 1
ATOM 748 C C . LYS A 1 94 ? 6.316 -28.219 -11.703 1 85.44 94 LYS A C 1
ATOM 750 O O . LYS A 1 94 ? 7.484 -28.219 -12.102 1 85.44 94 LYS A O 1
ATOM 755 N N . PHE A 1 95 ? 5.68 -27.172 -11.297 1 85.94 95 PHE A N 1
ATOM 756 C CA . PHE A 1 95 ? 6.359 -25.891 -11.43 1 85.94 95 PHE A CA 1
ATOM 757 C C . PHE A 1 95 ? 6.648 -25.297 -10.062 1 85.94 95 PHE A C 1
ATOM 759 O O . PHE A 1 95 ? 7.73 -24.734 -9.836 1 85.94 95 PHE A O 1
ATOM 766 N N . GLY A 1 96 ? 5.605 -25.375 -9.094 1 87.5 96 GLY A N 1
ATOM 767 C CA . GLY A 1 96 ? 5.883 -24.906 -7.75 1 87.5 96 GLY A CA 1
ATOM 768 C C . GLY A 1 96 ? 4.797 -24 -7.199 1 87.5 96 GLY A C 1
ATOM 769 O O . GLY A 1 96 ? 3.918 -23.547 -7.938 1 87.5 96 GLY A O 1
ATOM 770 N N . LEU A 1 97 ? 4.938 -23.781 -5.902 1 91.12 97 LEU A N 1
ATOM 771 C CA . LEU A 1 97 ? 4.031 -22.906 -5.16 1 91.12 97 LEU A CA 1
ATOM 772 C C . LEU A 1 97 ? 4.801 -22.016 -4.203 1 91.12 97 LEU A C 1
ATOM 774 O O . LEU A 1 97 ? 5.672 -22.469 -3.467 1 91.12 97 LEU A O 1
ATOM 778 N N . ILE A 1 98 ? 4.531 -20.766 -4.367 1 92.88 98 ILE A N 1
ATOM 779 C CA . ILE A 1 98 ? 5.086 -19.797 -3.439 1 92.88 98 ILE A CA 1
ATOM 780 C C . ILE A 1 98 ? 3.971 -19.219 -2.564 1 92.88 98 ILE A C 1
ATOM 782 O O . ILE A 1 98 ? 2.938 -18.781 -3.072 1 92.88 98 ILE A O 1
ATOM 786 N N . VAL A 1 99 ? 4.168 -19.266 -1.277 1 92.31 99 VAL A N 1
ATOM 787 C CA . VAL A 1 99 ? 3.227 -18.734 -0.304 1 92.31 99 VAL A CA 1
ATOM 788 C C . VAL A 1 99 ? 3.859 -17.547 0.419 1 92.31 99 VAL A C 1
ATOM 790 O O . VAL A 1 99 ? 4.984 -17.641 0.914 1 92.31 99 VAL A O 1
ATOM 793 N N . ILE A 1 100 ? 3.156 -16.484 0.357 1 90.75 100 ILE A N 1
ATOM 794 C CA . ILE A 1 100 ? 3.598 -15.305 1.104 1 90.75 100 ILE A CA 1
ATOM 795 C C . ILE A 1 100 ? 2.83 -15.211 2.422 1 90.75 100 ILE A C 1
ATOM 797 O O . ILE A 1 100 ? 1.607 -15.047 2.424 1 90.75 100 ILE A O 1
ATOM 801 N N . GLY A 1 101 ? 3.518 -15.266 3.424 1 86 101 GLY A N 1
ATOM 802 C CA . GLY A 1 101 ? 2.895 -15.25 4.738 1 86 101 GLY A CA 1
ATOM 803 C C . GLY A 1 101 ? 2.406 -13.875 5.152 1 86 101 GLY A C 1
ATOM 804 O O . GLY A 1 101 ? 3.051 -12.867 4.852 1 86 101 GLY A O 1
ATOM 805 N N . ARG A 1 102 ? 1.227 -13.836 5.762 1 77.94 102 ARG A N 1
ATOM 806 C CA . ARG A 1 102 ? 0.71 -12.625 6.398 1 77.94 102 ARG A CA 1
ATOM 807 C C . ARG A 1 102 ? 1.041 -12.609 7.887 1 77.94 102 ARG A C 1
ATOM 809 O O . ARG A 1 102 ? 1.296 -13.656 8.484 1 77.94 102 ARG A O 1
ATOM 816 N N . GLU A 1 103 ? 1.059 -11.398 8.383 1 71.44 103 GLU A N 1
ATOM 817 C CA . GLU A 1 103 ? 1.324 -11.312 9.812 1 71.44 103 GLU A CA 1
ATOM 818 C C . GLU A 1 103 ? 0.292 -12.102 10.617 1 71.44 103 GLU A C 1
ATOM 820 O O . GLU A 1 103 ? -0.912 -11.977 10.375 1 71.44 103 GLU A O 1
ATOM 825 N N . GLY A 1 104 ? 0.718 -12.977 11.445 1 71.5 104 GLY A N 1
ATOM 826 C CA . GLY A 1 104 ? -0.146 -13.742 12.328 1 71.5 104 GLY A CA 1
ATOM 827 C C . GLY A 1 104 ? -0.622 -15.047 11.711 1 71.5 104 GLY A C 1
ATOM 828 O O . GLY A 1 104 ? -1.23 -15.875 12.391 1 71.5 104 GLY A O 1
ATOM 829 N N . ALA A 1 105 ? -0.386 -15.172 10.398 1 75.69 105 ALA A N 1
ATOM 830 C CA . ALA A 1 105 ? -0.858 -16.375 9.734 1 75.69 105 ALA A CA 1
ATOM 831 C C . ALA A 1 105 ? 0.154 -17.516 9.867 1 75.69 105 ALA A C 1
ATOM 833 O O . ALA A 1 105 ? 1.32 -17.281 10.195 1 75.69 105 ALA A O 1
ATOM 834 N N . ASP A 1 106 ? -0.393 -18.766 9.812 1 82.31 106 ASP A N 1
ATOM 835 C CA . ASP A 1 106 ? 0.425 -19.969 9.742 1 82.31 106 ASP A CA 1
ATOM 836 C C . ASP A 1 106 ? 0.252 -20.672 8.398 1 82.31 106 ASP A C 1
ATOM 838 O O . ASP A 1 106 ? -0.609 -21.547 8.258 1 82.31 106 ASP A O 1
ATOM 842 N N . PRO A 1 107 ? 1.116 -20.312 7.496 1 80.38 107 PRO A N 1
ATOM 843 C CA . PRO A 1 107 ? 0.962 -20.859 6.148 1 80.38 107 PRO A CA 1
ATOM 844 C C . PRO A 1 107 ? 1.095 -22.391 6.113 1 80.38 107 PRO A C 1
ATOM 846 O O . PRO A 1 107 ? 0.401 -23.047 5.344 1 80.38 107 PRO A O 1
ATOM 849 N N . ILE A 1 108 ? 1.949 -22.938 6.941 1 79.94 108 ILE A N 1
ATOM 850 C CA . ILE A 1 108 ? 2.18 -24.391 6.953 1 79.94 108 ILE A CA 1
ATOM 851 C C . ILE A 1 108 ? 0.914 -25.109 7.41 1 79.94 108 ILE A C 1
ATOM 853 O O . ILE A 1 108 ? 0.496 -26.094 6.793 1 79.94 108 ILE A O 1
ATOM 857 N N . ARG A 1 109 ? 0.353 -24.547 8.414 1 80.12 109 ARG A N 1
ATOM 858 C CA . ARG A 1 109 ? -0.891 -25.125 8.906 1 80.12 109 ARG A CA 1
ATOM 859 C C . ARG A 1 109 ? -1.985 -25.062 7.848 1 80.12 109 ARG A C 1
ATOM 861 O O . ARG A 1 109 ? -2.732 -26.016 7.648 1 80.12 109 ARG A O 1
ATOM 868 N N . THR A 1 110 ? -2.055 -23.969 7.176 1 80.38 110 THR A N 1
ATOM 869 C CA . THR A 1 110 ? -3.057 -23.766 6.137 1 80.38 110 THR A CA 1
ATOM 870 C C . THR A 1 110 ? -2.842 -24.75 4.988 1 80.38 110 THR A C 1
ATOM 872 O O . THR A 1 110 ? -3.791 -25.375 4.516 1 80.38 110 THR A O 1
ATOM 875 N N . LEU A 1 111 ? -1.699 -24.953 4.609 1 79.5 111 LEU A N 1
ATOM 876 C CA . LEU A 1 111 ? -1.373 -25.844 3.504 1 79.5 111 LEU A CA 1
ATOM 877 C C . LEU A 1 111 ? -1.676 -27.297 3.867 1 79.5 111 LEU A C 1
ATOM 879 O O . LEU A 1 111 ? -2.195 -28.047 3.045 1 79.5 111 LEU A O 1
ATOM 883 N N . ARG A 1 112 ? -1.397 -27.641 5.082 1 78.44 112 ARG A N 1
ATOM 884 C CA . ARG A 1 112 ? -1.604 -29.016 5.539 1 78.44 112 ARG A CA 1
ATOM 885 C C . ARG A 1 112 ? -3.09 -29.344 5.633 1 78.44 112 ARG A C 1
ATOM 887 O O . ARG A 1 112 ? -3.482 -30.5 5.527 1 78.44 112 ARG A O 1
ATOM 894 N N . SER A 1 113 ? -3.789 -28.266 5.844 1 77.38 113 SER A N 1
ATOM 895 C CA . SER A 1 113 ? -5.23 -28.469 5.953 1 77.38 113 SER A CA 1
ATOM 896 C C . SER A 1 113 ? -5.863 -28.688 4.582 1 77.38 113 SER A C 1
ATOM 898 O O . SER A 1 113 ? -6.992 -29.172 4.484 1 77.38 113 SER A O 1
ATOM 900 N N . MET A 1 114 ? -5.109 -28.328 3.58 1 74.81 114 MET A N 1
ATOM 901 C CA . MET A 1 114 ? -5.59 -28.516 2.213 1 74.81 114 MET A CA 1
ATOM 902 C C . MET A 1 114 ? -5.211 -29.891 1.694 1 74.81 114 MET A C 1
ATOM 904 O O . MET A 1 114 ? -4.051 -30.141 1.366 1 74.81 114 MET A O 1
ATOM 908 N N . SER A 1 115 ? -6.168 -30.75 1.587 1 72.81 115 SER A N 1
ATOM 909 C CA . SER A 1 115 ? -5.953 -32.156 1.25 1 72.81 115 SER A CA 1
ATOM 910 C C . SER A 1 115 ? -5.152 -32.312 -0.039 1 72.81 115 SER A C 1
ATOM 912 O O . SER A 1 115 ? -4.285 -33.156 -0.142 1 72.81 115 SER A O 1
ATOM 914 N N . ALA A 1 116 ? -5.438 -31.406 -0.943 1 71 116 ALA A N 1
ATOM 915 C CA . ALA A 1 116 ? -4.828 -31.516 -2.268 1 71 116 ALA A CA 1
ATOM 916 C C . ALA A 1 116 ? -3.346 -31.156 -2.221 1 71 116 ALA A C 1
ATOM 918 O O . ALA A 1 116 ? -2.59 -31.484 -3.137 1 71 116 ALA A O 1
ATOM 919 N N . LEU A 1 117 ? -2.928 -30.547 -1.086 1 75 117 LEU A N 1
ATOM 920 C CA . LEU A 1 117 ? -1.568 -30.016 -1.071 1 75 117 LEU A CA 1
ATOM 921 C C . LEU A 1 117 ? -0.759 -30.625 0.069 1 75 117 LEU A C 1
ATOM 923 O O . LEU A 1 117 ? 0.424 -30.312 0.23 1 75 117 LEU A O 1
ATOM 927 N N . ARG A 1 118 ? -1.336 -31.531 0.758 1 74.81 118 ARG A N 1
ATOM 928 C CA . ARG A 1 118 ? -0.703 -32.094 1.941 1 74.81 118 ARG A CA 1
ATOM 929 C C . ARG A 1 118 ? 0.597 -32.812 1.578 1 74.81 118 ARG A C 1
ATOM 931 O O . ARG A 1 118 ? 1.567 -32.781 2.338 1 74.81 118 ARG A O 1
ATOM 938 N N . ASP A 1 119 ? 0.666 -33.438 0.416 1 76.75 119 ASP A N 1
ATOM 939 C CA . ASP A 1 119 ? 1.804 -34.25 0.048 1 76.75 119 ASP A CA 1
ATOM 940 C C . ASP A 1 119 ? 2.9 -33.438 -0.62 1 76.75 119 ASP A C 1
ATOM 942 O O . ASP A 1 119 ? 3.977 -33.938 -0.924 1 76.75 119 ASP A O 1
ATOM 946 N N . VAL A 1 120 ? 2.549 -32.156 -0.777 1 76.81 120 VAL A N 1
ATOM 947 C CA . VAL A 1 120 ? 3.543 -31.391 -1.504 1 76.81 120 VAL A CA 1
ATOM 948 C C . VAL A 1 120 ? 3.975 -30.188 -0.66 1 76.81 120 VAL A C 1
ATOM 950 O O . VAL A 1 120 ? 4.656 -29.281 -1.152 1 76.81 120 VAL A O 1
ATOM 953 N N . VAL A 1 121 ? 3.67 -30.203 0.587 1 75.56 121 VAL A N 1
ATOM 954 C CA . VAL A 1 121 ? 3.949 -29.078 1.484 1 75.56 121 VAL A CA 1
ATOM 955 C C . VAL A 1 121 ? 5.449 -28.812 1.516 1 75.56 121 VAL A C 1
ATOM 957 O O . VAL A 1 121 ? 5.875 -27.656 1.596 1 75.56 121 VAL A O 1
ATOM 960 N N . ASP A 1 122 ? 6.211 -29.797 1.311 1 75.5 122 ASP A N 1
ATOM 961 C CA . ASP A 1 122 ? 7.664 -29.672 1.384 1 75.5 122 ASP A CA 1
ATOM 962 C C . ASP A 1 122 ? 8.219 -28.984 0.138 1 75.5 122 ASP A C 1
ATOM 964 O O . ASP A 1 122 ? 9.367 -28.547 0.131 1 75.5 122 ASP A O 1
ATOM 968 N N . GLN A 1 123 ? 7.379 -28.844 -0.818 1 78.94 123 GLN A N 1
ATOM 969 C CA . GLN A 1 123 ? 7.816 -28.25 -2.072 1 78.94 123 GLN A CA 1
ATOM 970 C C . GLN A 1 123 ? 7.344 -26.797 -2.186 1 78.94 123 GLN A C 1
ATOM 972 O O . GLN A 1 123 ? 7.562 -26.141 -3.209 1 78.94 123 GLN A O 1
ATOM 977 N N . VAL A 1 124 ? 6.758 -26.391 -1.106 1 86.81 124 VAL A N 1
ATOM 978 C CA . VAL A 1 124 ? 6.195 -25.047 -1.121 1 86.81 124 VAL A CA 1
ATOM 979 C C . VAL A 1 124 ? 7.219 -24.047 -0.586 1 86.81 124 VAL A C 1
ATOM 981 O O . VAL A 1 124 ? 7.863 -24.312 0.435 1 86.81 124 VAL A O 1
ATOM 984 N N . LEU A 1 125 ? 7.457 -23.016 -1.295 1 89.81 125 LEU A N 1
ATOM 985 C CA . LEU A 1 125 ? 8.305 -21.922 -0.833 1 89.81 125 LEU A CA 1
ATOM 986 C C . LEU A 1 125 ? 7.496 -20.906 -0.048 1 89.81 125 LEU A C 1
ATOM 988 O O . LEU A 1 125 ? 6.516 -20.359 -0.56 1 89.81 125 LEU A O 1
ATOM 992 N N . ILE A 1 126 ? 7.879 -20.703 1.192 1 90.75 126 ILE A N 1
ATOM 993 C CA . ILE A 1 126 ? 7.203 -19.734 2.049 1 90.75 126 ILE A CA 1
ATOM 994 C C . ILE A 1 126 ? 8.078 -18.5 2.219 1 90.75 126 ILE A C 1
ATOM 996 O O . ILE A 1 126 ? 9.211 -18.594 2.689 1 90.75 126 ILE A O 1
ATOM 1000 N N . LEU A 1 127 ? 7.543 -17.406 1.807 1 92.62 127 LEU A N 1
ATOM 1001 C CA . LEU A 1 127 ? 8.242 -16.125 1.887 1 92.62 127 LEU A CA 1
ATOM 1002 C C . LEU A 1 127 ? 7.453 -15.117 2.719 1 92.62 127 LEU A C 1
ATOM 1004 O O . LEU A 1 127 ? 6.301 -15.375 3.078 1 92.62 127 LEU A O 1
ATOM 1008 N N . ALA A 1 128 ? 8.109 -14.086 3.096 1 90.12 128 ALA A N 1
ATOM 1009 C CA . ALA A 1 128 ? 7.477 -12.969 3.793 1 90.12 128 ALA A CA 1
ATOM 1010 C C . ALA A 1 128 ? 7.828 -11.633 3.131 1 90.12 128 ALA A C 1
ATOM 1012 O O . ALA A 1 128 ? 8.906 -11.484 2.555 1 90.12 128 ALA A O 1
ATOM 1013 N N . ASP A 1 129 ? 6.898 -10.789 3.121 1 92.06 129 ASP A N 1
ATOM 1014 C CA . ASP A 1 129 ? 7.195 -9.43 2.678 1 92.06 129 ASP A CA 1
ATOM 1015 C C . ASP A 1 129 ? 7.711 -8.578 3.832 1 92.06 129 ASP A C 1
ATOM 1017 O O . ASP A 1 129 ? 6.926 -7.957 4.555 1 92.06 129 ASP A O 1
ATOM 1021 N N . ASP A 1 130 ? 8.938 -8.484 3.904 1 90.12 130 ASP A N 1
ATOM 1022 C CA . ASP A 1 130 ? 9.539 -7.719 4.992 1 90.12 130 ASP A CA 1
ATOM 1023 C C . ASP A 1 130 ? 9.641 -6.238 4.633 1 90.12 130 ASP A C 1
ATOM 1025 O O . ASP A 1 130 ? 10.008 -5.41 5.469 1 90.12 130 ASP A O 1
ATOM 1029 N N . ILE A 1 131 ? 9.359 -5.914 3.463 1 91.44 131 ILE A N 1
ATOM 1030 C CA . ILE A 1 131 ? 9.391 -4.527 3.014 1 91.44 131 ILE A CA 1
ATOM 1031 C C . ILE A 1 131 ? 8.102 -3.822 3.414 1 91.44 131 ILE A C 1
ATOM 1033 O O . ILE A 1 131 ? 8.125 -2.678 3.867 1 91.44 131 ILE A O 1
ATOM 1037 N N . CYS A 1 132 ? 7.035 -4.492 3.23 1 87.25 132 CYS A N 1
ATOM 1038 C CA . CYS A 1 132 ? 5.715 -3.926 3.486 1 87.25 132 CYS A CA 1
ATOM 1039 C C . CYS A 1 132 ? 4.832 -4.918 4.238 1 87.25 132 CYS A C 1
ATOM 1041 O O . CYS A 1 132 ? 3.85 -5.418 3.691 1 87.25 132 CYS A O 1
ATOM 1043 N N . PRO A 1 133 ? 5.148 -5.117 5.445 1 83.75 133 PRO A N 1
ATOM 1044 C CA . PRO A 1 133 ? 4.195 -5.938 6.195 1 83.75 133 PRO A CA 1
ATOM 1045 C C . PRO A 1 133 ? 2.836 -5.266 6.363 1 83.75 133 PRO A C 1
ATOM 1047 O O . PRO A 1 133 ? 2.754 -4.156 6.898 1 83.75 133 PRO A O 1
ATOM 1050 N N . CYS A 1 134 ? 1.823 -5.836 5.715 1 81.88 134 CYS A N 1
ATOM 1051 C CA . CYS A 1 134 ? 0.506 -5.211 5.734 1 81.88 134 CYS A CA 1
ATOM 1052 C C . CYS A 1 134 ? -0.592 -6.254 5.902 1 81.88 134 CYS A C 1
ATOM 1054 O O . CYS A 1 134 ? -0.383 -7.434 5.613 1 81.88 134 CYS A O 1
ATOM 1056 N N . SER A 1 135 ? -1.69 -5.824 6.488 1 82.12 135 SER A N 1
ATOM 1057 C CA . SER A 1 135 ? -2.84 -6.703 6.672 1 82.12 135 SER A CA 1
ATOM 1058 C C . SER A 1 135 ? -4.074 -6.152 5.969 1 82.12 135 SER A C 1
ATOM 1060 O O . SER A 1 135 ? -5.18 -6.191 6.52 1 82.12 135 SER A O 1
ATOM 1062 N N . ILE A 1 136 ? -3.865 -5.664 4.832 1 89.06 136 ILE A N 1
ATOM 1063 C CA . ILE A 1 136 ? -5.004 -5.215 4.043 1 89.06 136 ILE A CA 1
ATOM 1064 C C . ILE A 1 136 ? -5.773 -6.422 3.51 1 89.06 136 ILE A C 1
ATOM 1066 O O . ILE A 1 136 ? -5.176 -7.43 3.135 1 89.06 136 ILE A O 1
ATOM 1070 N N . SER A 1 137 ? -7.078 -6.355 3.539 1 90.31 137 SER A N 1
ATOM 1071 C CA . SER A 1 137 ? -7.93 -7.41 3 1 90.31 137 SER A CA 1
ATOM 1072 C C . SER A 1 137 ? -9.055 -6.832 2.154 1 90.31 137 SER A C 1
ATOM 1074 O O . SER A 1 137 ? -9.422 -5.664 2.311 1 90.31 137 SER A O 1
ATOM 1076 N N . SER A 1 138 ? -9.516 -7.711 1.3 1 93.5 138 SER A N 1
ATOM 1077 C CA . SER A 1 138 ? -10.672 -7.305 0.505 1 93.5 138 SER A CA 1
ATOM 1078 C C . SER A 1 138 ? -11.867 -6.98 1.393 1 93.5 138 SER A C 1
ATOM 1080 O O . SER A 1 138 ? -12.656 -6.086 1.08 1 93.5 138 SER A O 1
ATOM 1082 N N . THR A 1 139 ? -11.953 -7.691 2.477 1 92.88 139 THR A N 1
ATOM 1083 C CA . THR A 1 139 ? -13.031 -7.453 3.43 1 92.88 139 THR A CA 1
ATOM 1084 C C . THR A 1 139 ? -12.961 -6.039 3.99 1 92.88 139 THR A C 1
ATOM 1086 O O . THR A 1 139 ? -13.961 -5.324 4.031 1 92.88 139 THR A O 1
ATOM 1089 N N . ASN A 1 140 ? -11.766 -5.617 4.352 1 93.19 140 ASN A N 1
ATOM 1090 C CA . ASN A 1 140 ? -11.562 -4.266 4.867 1 93.19 140 ASN A CA 1
ATOM 1091 C C . ASN A 1 140 ? -11.922 -3.211 3.828 1 93.19 140 ASN A C 1
ATOM 1093 O O . ASN A 1 140 ? -12.523 -2.186 4.16 1 93.19 140 ASN A O 1
ATOM 1097 N N . ILE A 1 141 ? -11.555 -3.473 2.623 1 95.88 141 ILE A N 1
ATOM 1098 C CA . ILE A 1 141 ? -11.797 -2.512 1.553 1 95.88 141 ILE A CA 1
ATOM 1099 C C . ILE A 1 141 ? -13.297 -2.373 1.308 1 95.88 141 ILE A C 1
ATOM 1101 O O . ILE A 1 141 ? -13.812 -1.258 1.192 1 95.88 141 ILE A O 1
ATOM 1105 N N . ARG A 1 142 ? -13.977 -3.494 1.268 1 95.94 142 ARG A N 1
ATOM 1106 C CA . ARG A 1 142 ? -15.422 -3.443 1.065 1 95.94 142 ARG A CA 1
ATOM 1107 C C . ARG A 1 142 ? -16.109 -2.705 2.209 1 95.94 142 ARG A C 1
ATOM 1109 O O . ARG A 1 142 ? -17 -1.886 1.979 1 95.94 142 ARG A O 1
ATOM 1116 N N . ALA A 1 143 ? -15.688 -2.977 3.391 1 95.06 143 ALA A N 1
ATOM 1117 C CA . ALA A 1 143 ? -16.25 -2.293 4.555 1 95.06 143 ALA A CA 1
ATOM 1118 C C . ALA A 1 143 ? -16 -0.788 4.477 1 95.06 143 ALA A C 1
ATOM 1120 O O . ALA A 1 143 ? -16.875 0.008 4.832 1 95.06 143 ALA A O 1
ATOM 1121 N N . ALA A 1 144 ? -14.867 -0.425 4.039 1 96.62 144 ALA A N 1
ATOM 1122 C CA . ALA A 1 144 ? -14.523 0.988 3.91 1 96.62 144 ALA A CA 1
ATOM 1123 C C . ALA A 1 144 ? -15.414 1.68 2.881 1 96.62 144 ALA A C 1
ATOM 1125 O O . ALA A 1 144 ? -15.914 2.781 3.125 1 96.62 144 ALA A O 1
ATOM 1126 N N . VAL A 1 145 ? -15.578 1.041 1.763 1 96.31 145 VAL A N 1
ATOM 1127 C CA . VAL A 1 145 ? -16.422 1.603 0.716 1 96.31 145 VAL A CA 1
ATOM 1128 C C . VAL A 1 145 ? -17.844 1.793 1.246 1 96.31 145 VAL A C 1
ATOM 1130 O O . VAL A 1 145 ? -18.453 2.854 1.059 1 96.31 145 VAL A O 1
ATOM 1133 N N . ALA A 1 146 ? -18.312 0.796 1.942 1 95.75 146 ALA A N 1
ATOM 1134 C CA . ALA A 1 146 ? -19.656 0.857 2.504 1 95.75 146 ALA A CA 1
ATOM 1135 C C . ALA A 1 146 ? -19.781 2.01 3.496 1 95.75 146 ALA A C 1
ATOM 1137 O O . ALA A 1 146 ? -20.844 2.627 3.605 1 95.75 146 ALA A O 1
ATOM 1138 N N . ALA A 1 147 ? -18.781 2.27 4.164 1 95.62 147 ALA A N 1
ATOM 1139 C CA . ALA A 1 147 ? -18.766 3.322 5.176 1 95.62 147 ALA A CA 1
ATOM 1140 C C . ALA A 1 147 ? -18.391 4.668 4.562 1 95.62 147 ALA A C 1
ATOM 1142 O O . ALA A 1 147 ? -18.172 5.645 5.281 1 95.62 147 ALA A O 1
ATOM 1143 N N . ARG A 1 148 ? -18.125 4.707 3.281 1 95.31 148 ARG A N 1
ATOM 1144 C CA . ARG A 1 148 ? -17.781 5.91 2.531 1 95.31 148 ARG A CA 1
ATOM 1145 C C . ARG A 1 148 ? -16.422 6.453 2.951 1 95.31 148 ARG A C 1
ATOM 1147 O O . ARG A 1 148 ? -16.234 7.664 3.062 1 95.31 148 ARG A O 1
ATOM 1154 N N . ARG A 1 149 ? -15.586 5.527 3.25 1 96 149 ARG A N 1
ATOM 1155 C CA . ARG A 1 149 ? -14.203 5.875 3.564 1 96 149 ARG A CA 1
ATOM 1156 C C . ARG A 1 149 ? -13.297 5.641 2.365 1 96 149 ARG A C 1
ATOM 1158 O O . ARG A 1 149 ? -13.578 4.785 1.523 1 96 149 ARG A O 1
ATOM 1165 N N . SER A 1 150 ? -12.258 6.414 2.338 1 95.69 150 SER A N 1
ATOM 1166 C CA . SER A 1 150 ? -11.344 6.355 1.203 1 95.69 150 SER A CA 1
ATOM 1167 C C . SER A 1 150 ? -10.586 5.031 1.172 1 95.69 150 SER A C 1
ATOM 1169 O O . SER A 1 150 ? -10.055 4.594 2.193 1 95.69 150 SER A O 1
ATOM 1171 N N . ILE A 1 151 ? -10.484 4.453 0.016 1 96.38 151 ILE A N 1
ATOM 1172 C CA . ILE A 1 151 ? -9.695 3.24 -0.166 1 96.38 151 ILE A CA 1
ATOM 1173 C C . ILE A 1 151 ? -8.477 3.545 -1.034 1 96.38 151 ILE A C 1
ATOM 1175 O O . ILE A 1 151 ? -7.824 2.629 -1.54 1 96.38 151 ILE A O 1
ATOM 1179 N N . MET A 1 152 ? -8.164 4.828 -1.196 1 93.56 152 MET A N 1
ATOM 1180 C CA . MET A 1 152 ? -6.941 5.207 -1.908 1 93.56 152 MET A CA 1
ATOM 1181 C C . MET A 1 152 ? -5.715 4.586 -1.251 1 93.56 152 MET A C 1
ATOM 1183 O O . MET A 1 152 ? -5.617 4.543 -0.023 1 93.56 152 MET A O 1
ATOM 1187 N N . PHE A 1 153 ? -4.812 4.055 -2.088 1 91.88 153 PHE A N 1
ATOM 1188 C CA . PHE A 1 153 ? -3.518 3.523 -1.684 1 91.88 153 PHE A CA 1
ATOM 1189 C C . PHE A 1 153 ? -3.678 2.178 -0.984 1 91.88 153 PHE A C 1
ATOM 1191 O O . PHE A 1 153 ? -2.756 1.707 -0.315 1 91.88 153 PHE A O 1
ATOM 1198 N N . THR A 1 154 ? -4.855 1.593 -1.068 1 94.12 154 THR A N 1
ATOM 1199 C CA . THR A 1 154 ? -5.051 0.243 -0.551 1 94.12 154 THR A CA 1
ATOM 1200 C C . THR A 1 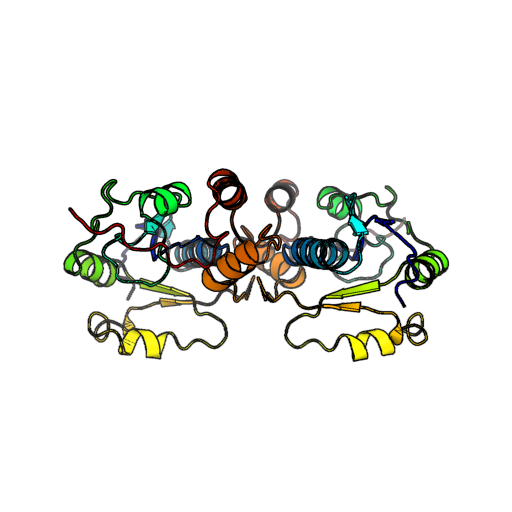154 ? -5.176 -0.761 -1.694 1 94.12 154 THR A C 1
ATOM 1202 O O . THR A 1 154 ? -5.059 -1.97 -1.481 1 94.12 154 THR A O 1
ATOM 1205 N N . THR A 1 155 ? -5.461 -0.27 -2.834 1 94 155 THR A N 1
ATOM 1206 C CA . THR A 1 155 ? -5.609 -0.991 -4.094 1 94 155 THR A CA 1
ATOM 1207 C C . THR A 1 155 ? -5.188 -0.117 -5.27 1 94 155 THR A C 1
ATOM 1209 O O . THR A 1 155 ? -5.074 1.103 -5.137 1 94 155 THR A O 1
ATOM 1212 N N . PRO A 1 156 ? -4.801 -0.718 -6.418 1 90.69 156 PRO A N 1
ATOM 1213 C CA . PRO A 1 156 ? -4.395 0.108 -7.559 1 90.69 156 PRO A CA 1
ATOM 1214 C C . PRO A 1 156 ? -5.434 1.169 -7.918 1 90.69 156 PRO A C 1
ATOM 1216 O O . PRO A 1 156 ? -6.637 0.94 -7.762 1 90.69 156 PRO A O 1
ATOM 1219 N N . PHE A 1 157 ? -4.93 2.297 -8.43 1 90 157 PHE A N 1
ATOM 1220 C CA . PHE A 1 157 ? -5.766 3.447 -8.742 1 90 157 PHE A CA 1
ATOM 1221 C C . PHE A 1 157 ? -6.883 3.061 -9.711 1 90 157 PHE A C 1
ATOM 1223 O O . PHE A 1 157 ? -8.023 3.496 -9.555 1 90 157 PHE A O 1
ATOM 1230 N N . ALA A 1 158 ? -6.57 2.268 -10.695 1 91.31 158 ALA A N 1
ATOM 1231 C CA . ALA A 1 158 ? -7.566 1.842 -11.68 1 91.31 158 ALA A CA 1
ATOM 1232 C C . ALA A 1 158 ? -8.711 1.088 -11.008 1 91.31 158 ALA A C 1
ATOM 1234 O O . ALA A 1 158 ? -9.867 1.191 -11.438 1 91.31 158 ALA A O 1
ATOM 1235 N N . VAL A 1 159 ? -8.43 0.336 -9.977 1 94.81 159 VAL A N 1
ATOM 1236 C CA . VAL A 1 159 ? -9.445 -0.418 -9.242 1 94.81 159 VAL A CA 1
ATOM 1237 C C . VAL A 1 159 ? -10.297 0.536 -8.414 1 94.81 159 VAL A C 1
ATOM 1239 O O . VAL A 1 159 ? -11.516 0.399 -8.352 1 94.81 159 VAL A O 1
ATOM 1242 N N . VAL A 1 160 ? -9.664 1.482 -7.781 1 94.94 160 VAL A N 1
ATOM 1243 C CA . VAL A 1 160 ? -10.391 2.5 -7.031 1 94.94 160 VAL A CA 1
ATOM 1244 C C . VAL A 1 160 ? -11.414 3.172 -7.938 1 94.94 160 VAL A C 1
ATOM 1246 O O . VAL A 1 160 ? -12.594 3.289 -7.574 1 94.94 160 VAL A O 1
ATOM 1249 N N . GLU A 1 161 ? -10.945 3.598 -9.07 1 93.81 161 GLU A N 1
ATOM 1250 C CA . GLU A 1 161 ? -11.812 4.289 -10.023 1 93.81 161 GLU A CA 1
ATOM 1251 C C . GLU A 1 161 ? -12.945 3.385 -10.508 1 93.81 161 GLU A C 1
ATOM 1253 O O . GLU A 1 161 ? -14.086 3.83 -10.641 1 93.81 161 GLU A O 1
ATOM 1258 N N . TYR A 1 162 ? -12.625 2.178 -10.773 1 95.56 162 TYR A N 1
ATOM 1259 C CA . TYR A 1 162 ? -13.648 1.24 -11.234 1 95.56 162 TYR A CA 1
ATOM 1260 C C . TYR A 1 162 ? -14.742 1.061 -10.188 1 95.56 162 TYR A C 1
ATOM 1262 O O . TYR A 1 162 ? -15.93 1.094 -10.516 1 95.56 162 TYR A O 1
ATOM 1270 N N . ILE A 1 163 ? -14.352 0.851 -8.914 1 95.94 163 ILE A N 1
ATOM 1271 C CA . ILE A 1 163 ? -15.289 0.65 -7.816 1 95.94 163 ILE A CA 1
ATOM 1272 C C . ILE A 1 163 ? -16.203 1.86 -7.695 1 95.94 163 ILE A C 1
ATOM 1274 O O . ILE A 1 163 ? -17.422 1.71 -7.535 1 95.94 163 ILE A O 1
ATOM 1278 N N . ARG A 1 164 ? -15.594 2.992 -7.781 1 95.06 164 ARG A N 1
ATOM 1279 C CA . ARG A 1 164 ? -16.359 4.234 -7.695 1 95.06 164 ARG A CA 1
ATOM 1280 C C . ARG A 1 164 ? -17.359 4.344 -8.844 1 95.06 164 ARG A C 1
ATOM 1282 O O . ARG A 1 164 ? -18.547 4.59 -8.617 1 95.06 164 ARG A O 1
ATOM 1289 N N . LYS A 1 165 ? -16.938 4.133 -10.039 1 94.88 165 LYS A N 1
ATOM 1290 C CA . LYS A 1 165 ? -17.75 4.301 -11.234 1 94.88 165 LYS A CA 1
ATOM 1291 C C . LYS A 1 165 ? -18.875 3.262 -11.289 1 94.88 165 LYS A C 1
ATOM 1293 O O . LYS A 1 165 ? -20 3.58 -11.664 1 94.88 165 LYS A O 1
ATOM 1298 N N . ALA A 1 166 ? -18.578 2.061 -10.898 1 94.81 166 ALA A N 1
ATOM 1299 C CA . ALA A 1 166 ? -19.531 0.961 -10.992 1 94.81 166 ALA A CA 1
ATOM 1300 C C . ALA A 1 166 ? -20.453 0.928 -9.766 1 94.81 166 ALA A C 1
ATOM 1302 O O . ALA A 1 166 ? -21.438 0.179 -9.742 1 94.81 166 ALA A O 1
ATOM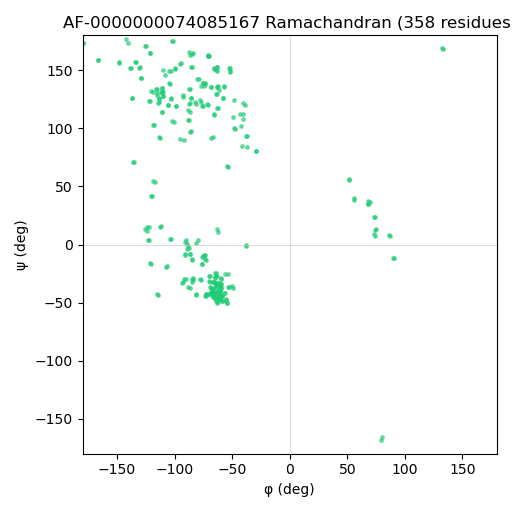 1303 N N . GLY A 1 167 ? -20.078 1.685 -8.727 1 94.56 167 GLY A N 1
ATOM 1304 C CA . GLY A 1 167 ? -20.875 1.688 -7.504 1 94.56 167 GLY A CA 1
ATOM 1305 C C . GLY A 1 167 ? -20.797 0.374 -6.75 1 94.56 167 GLY A C 1
ATOM 1306 O O . GLY A 1 167 ? -21.812 -0.097 -6.219 1 94.56 167 GLY A O 1
ATOM 1307 N N . LEU A 1 168 ? -19.672 -0.201 -6.773 1 94.44 168 LEU A N 1
ATOM 1308 C CA . LEU A 1 168 ? -19.516 -1.505 -6.137 1 94.44 168 LEU A CA 1
ATOM 1309 C C . LEU A 1 168 ? -19.344 -1.358 -4.629 1 94.44 168 LEU A C 1
ATOM 1311 O O . LEU A 1 168 ? -18.703 -0.417 -4.156 1 94.44 168 LEU A O 1
ATOM 1315 N N . TYR A 1 169 ? -19.906 -2.266 -3.828 1 94.06 169 TYR A N 1
ATOM 1316 C CA . TYR A 1 169 ? -19.688 -2.502 -2.404 1 94.06 169 TYR A CA 1
ATOM 1317 C C . TYR A 1 169 ? -20.344 -1.417 -1.564 1 94.06 169 TYR A C 1
ATOM 1319 O O . TYR A 1 169 ? -20.016 -1.237 -0.392 1 94.06 169 TYR A O 1
ATOM 1327 N N . LYS A 1 170 ? -21.172 -0.466 -2.158 1 88.62 170 LYS A N 1
ATOM 1328 C CA . LYS A 1 170 ? -21.812 0.625 -1.429 1 88.62 170 LYS A CA 1
ATOM 1329 C C . LYS A 1 170 ? -22.812 0.089 -0.411 1 88.62 170 LYS A C 1
ATOM 1331 O O . LYS A 1 170 ? -23.047 0.707 0.633 1 88.62 170 LYS A O 1
ATOM 1336 N N . ASN A 1 171 ? -23.688 -0.85 -0.885 1 71.69 171 ASN A N 1
ATOM 1337 C CA . ASN A 1 171 ? -24.75 -1.34 -0.002 1 71.69 171 ASN A CA 1
ATOM 1338 C C . ASN A 1 171 ? -24.391 -2.697 0.599 1 71.69 171 ASN A C 1
ATOM 1340 O O 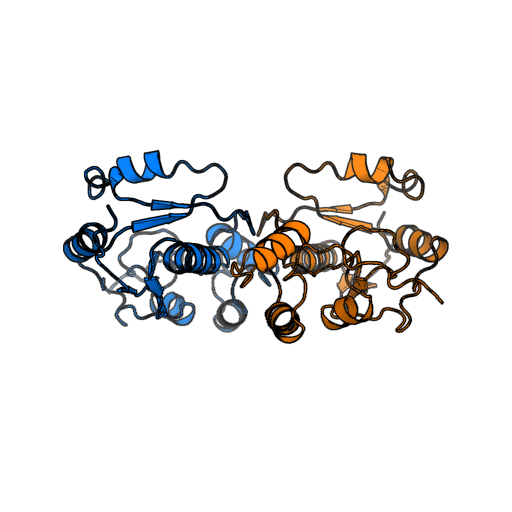. ASN A 1 171 ? -23.688 -3.492 -0.03 1 71.69 171 ASN A O 1
ATOM 1344 N N . ASN A 1 172 ? -24 -2.822 1.901 1 55.69 172 ASN A N 1
ATOM 1345 C CA . ASN A 1 172 ? -23.859 -4.168 2.451 1 55.69 172 ASN A CA 1
ATOM 1346 C C . ASN A 1 172 ? -24.938 -5.102 1.925 1 55.69 172 ASN A C 1
ATOM 1348 O O . ASN A 1 172 ? -25.375 -6.02 2.627 1 55.69 172 ASN A O 1
ATOM 1352 N N . THR A 1 173 ? -25.828 -4.59 1.092 1 48.81 173 THR A N 1
ATOM 1353 C CA . THR A 1 173 ? -26.891 -5.559 0.849 1 48.81 173 THR A CA 1
ATOM 1354 C C . THR A 1 173 ? -26.344 -6.82 0.193 1 48.81 173 THR A C 1
ATOM 1356 O O . THR A 1 173 ? -25.625 -6.742 -0.804 1 48.81 173 THR A O 1
ATOM 1359 N N . PRO A 1 174 ? -26.484 -7.918 0.907 1 46.16 174 PRO A N 1
ATOM 1360 C CA . PRO A 1 174 ? -26.172 -9.18 0.221 1 46.16 174 PRO A CA 1
ATOM 1361 C C . PRO A 1 174 ? -26.625 -9.18 -1.238 1 46.16 174 PRO A C 1
ATOM 1363 O O . PRO A 1 174 ? -27.719 -8.703 -1.55 1 46.16 174 PRO A O 1
ATOM 1366 N N . LEU A 1 175 ? -25.812 -8.828 -2.131 1 44.03 175 LEU A N 1
ATOM 1367 C CA . LEU A 1 175 ? -26.281 -9 -3.506 1 44.03 175 LEU A CA 1
ATOM 1368 C C . LEU A 1 175 ? -27.266 -10.156 -3.607 1 44.03 175 LEU A C 1
ATOM 1370 O O . LEU A 1 175 ? -26.938 -11.297 -3.305 1 44.03 175 LEU A O 1
ATOM 1374 N N . THR A 1 176 ? -28.547 -9.984 -3.26 1 38.66 176 THR A N 1
ATOM 1375 C CA . THR A 1 176 ? -29.609 -10.984 -3.43 1 38.66 176 THR A CA 1
ATOM 1376 C C . THR A 1 176 ? -29.453 -11.703 -4.77 1 38.66 176 THR A C 1
ATOM 1378 O O . THR A 1 176 ? -29.156 -11.07 -5.785 1 38.66 176 THR A O 1
ATOM 1381 N N . GLN A 1 177 ? -29.312 -12.992 -4.801 1 40.19 177 GLN A N 1
ATOM 1382 C CA . GLN A 1 177 ? -29.469 -13.977 -5.867 1 40.19 177 GLN A CA 1
ATOM 1383 C C . GLN A 1 177 ? -30.703 -13.656 -6.719 1 40.19 177 GLN A C 1
ATOM 1385 O O . GLN A 1 177 ? -31.812 -13.547 -6.195 1 40.19 177 GLN A O 1
ATOM 1390 N N . GLN A 1 178 ? -30.703 -12.82 -7.719 1 35.25 178 GLN A N 1
ATOM 1391 C CA . GLN A 1 178 ? -31.875 -12.938 -8.594 1 35.25 178 GLN A CA 1
ATOM 1392 C C . GLN A 1 178 ? -32.25 -14.398 -8.828 1 35.25 178 GLN A C 1
ATOM 1394 O O . GLN A 1 178 ? -31.375 -15.219 -9.133 1 35.25 178 GLN A O 1
ATOM 1399 N N . PRO A 1 179 ? -33.406 -14.875 -8.32 1 36.72 179 PRO A N 1
ATOM 1400 C CA . PRO A 1 179 ? -33.875 -16.219 -8.641 1 36.72 179 PRO A CA 1
ATOM 1401 C C . PRO A 1 179 ? -33.844 -16.516 -10.141 1 36.72 179 PRO A C 1
ATOM 1403 O O . PRO A 1 179 ? -34 -15.602 -10.953 1 36.72 179 PRO A O 1
ATOM 1406 N N . SER A 1 180 ? -33.188 -17.562 -10.586 1 29.78 180 SER A N 1
ATOM 1407 C CA . SER A 1 180 ? -33.469 -18.094 -11.922 1 29.78 180 SER A CA 1
ATOM 1408 C C . SER A 1 180 ? -34.969 -18.281 -12.141 1 29.78 180 SER A C 1
ATOM 1410 O O . SER A 1 180 ? -35.625 -18.984 -11.367 1 29.78 180 SER A O 1
ATOM 1412 N N . LYS A 1 181 ? -35.688 -17.562 -12.93 1 21.36 181 LYS A N 1
ATOM 1413 C CA . LYS A 1 181 ? -36.938 -18 -13.508 1 21.36 181 LYS A CA 1
ATOM 1414 C C . LYS A 1 181 ? -36.719 -19.203 -14.438 1 21.36 181 LYS A C 1
ATOM 1416 O O . LYS A 1 181 ? -35.812 -19.203 -15.25 1 21.36 181 LYS A O 1
ATOM 1421 N N . MET B 1 1 ? -11.258 20.562 22.453 1 42 1 MET B N 1
ATOM 1422 C CA . MET B 1 1 ? -12.383 20.797 21.562 1 42 1 MET B CA 1
ATOM 1423 C C . MET B 1 1 ? -11.922 21.422 20.25 1 42 1 MET B C 1
ATOM 1425 O O . MET B 1 1 ? -11.016 22.25 20.234 1 42 1 MET B O 1
ATOM 1429 N N . TRP B 1 2 ? -12.055 20.547 19.141 1 52.22 2 TRP B N 1
ATOM 1430 C CA . TRP B 1 2 ? -11.836 21.156 17.844 1 52.22 2 TRP B CA 1
ATOM 1431 C C . TRP B 1 2 ? -12.609 22.469 17.703 1 52.22 2 TRP B C 1
ATOM 1433 O O . TRP B 1 2 ? -13.758 22.562 18.141 1 52.22 2 TRP B O 1
ATOM 1443 N N . ARG B 1 3 ? -11.922 23.469 17.891 1 55.25 3 ARG B N 1
ATOM 1444 C CA . ARG B 1 3 ? -12.453 24.812 18.141 1 55.25 3 ARG B CA 1
ATOM 1445 C C . ARG B 1 3 ? -13.25 25.297 16.938 1 55.25 3 ARG B C 1
ATOM 1447 O O . ARG B 1 3 ? -13.414 26.5 16.734 1 55.25 3 ARG B O 1
ATOM 1454 N N . TRP B 1 4 ? -13.523 24.281 16.062 1 56.88 4 TRP B N 1
ATOM 1455 C CA . TRP B 1 4 ? -14.062 24.922 14.859 1 56.88 4 TRP B CA 1
ATOM 1456 C C . TRP B 1 4 ? -15.57 25.125 14.977 1 56.88 4 TRP B C 1
ATOM 1458 O O . TRP B 1 4 ? -16.266 24.281 15.547 1 56.88 4 TRP B O 1
ATOM 1468 N N . GLU B 1 5 ? -15.961 26.328 15.031 1 59.59 5 GLU B N 1
ATOM 1469 C CA . GLU B 1 5 ? -17.375 26.641 14.828 1 59.59 5 GLU B CA 1
ATOM 1470 C C . GLU B 1 5 ? -17.734 26.578 13.344 1 59.59 5 GLU B C 1
ATOM 1472 O O . GLU B 1 5 ? -17.062 27.156 12.5 1 59.59 5 GLU B O 1
ATOM 1477 N N . GLY B 1 6 ? -18.672 25.797 12.922 1 64.31 6 GLY B N 1
ATOM 1478 C CA . GLY B 1 6 ? -19.25 25.688 11.594 1 64.31 6 GLY B CA 1
ATOM 1479 C C . GLY B 1 6 ? -18.391 24.875 10.641 1 64.31 6 GLY B C 1
ATOM 1480 O O . GLY B 1 6 ? -17.516 24.125 11.07 1 64.31 6 GLY B O 1
ATOM 1481 N N . SER B 1 7 ? -18.734 24.938 9.328 1 73.81 7 SER B N 1
ATOM 1482 C CA . SER B 1 7 ? -18 24.266 8.258 1 73.81 7 SER B CA 1
ATOM 1483 C C . SER B 1 7 ? -16.641 24.938 8.016 1 73.81 7 SER B C 1
ATOM 1485 O O . SER B 1 7 ? -16.562 26.156 7.898 1 73.81 7 SER B O 1
ATOM 1487 N N . GLN B 1 8 ? -15.625 24.172 8.18 1 87.44 8 GLN B N 1
ATOM 1488 C CA . GLN B 1 8 ? -14.289 24.719 7.992 1 87.44 8 GLN B CA 1
ATOM 1489 C C . GLN B 1 8 ? -13.578 24.078 6.809 1 87.44 8 GLN B C 1
ATOM 1491 O O . GLN B 1 8 ? -13.734 22.875 6.562 1 87.44 8 GLN B O 1
ATOM 1496 N N . ARG B 1 9 ? -13.023 24.953 6.062 1 92.31 9 ARG B N 1
ATOM 1497 C CA . ARG B 1 9 ? -12.086 24.484 5.047 1 92.31 9 ARG B CA 1
ATOM 1498 C C . ARG B 1 9 ? -10.68 24.328 5.629 1 92.31 9 ARG B C 1
ATOM 1500 O O . ARG B 1 9 ? -10.18 25.234 6.289 1 92.31 9 ARG B O 1
ATOM 1507 N N . VAL B 1 10 ? -10.141 23.141 5.457 1 92 10 VAL B N 1
ATOM 1508 C CA . VAL B 1 10 ? -8.859 22.906 6.117 1 92 10 VAL B CA 1
ATOM 1509 C C . VAL B 1 10 ? -7.863 22.328 5.121 1 92 10 VAL B C 1
ATOM 1511 O O . VAL B 1 10 ? -8.258 21.75 4.098 1 92 10 VAL B O 1
ATOM 1514 N N . ILE B 1 11 ? -6.578 22.578 5.371 1 89.62 11 ILE B N 1
ATOM 1515 C CA . ILE B 1 11 ? -5.461 21.953 4.684 1 89.62 11 ILE B CA 1
ATOM 1516 C C . ILE B 1 11 ? -4.727 21.016 5.641 1 89.62 11 ILE B C 1
ATOM 1518 O O . ILE B 1 11 ? -4.473 21.375 6.793 1 89.62 11 ILE B O 1
ATOM 1522 N N . LEU B 1 12 ? -4.5 19.812 5.176 1 91.62 12 LEU B N 1
ATOM 1523 C CA . LEU B 1 12 ? -3.709 18.891 5.965 1 91.62 12 LEU B CA 1
ATOM 1524 C C . LEU B 1 12 ? -2.219 19.062 5.695 1 91.62 12 LEU B C 1
ATOM 1526 O O . LEU B 1 12 ? -1.806 19.203 4.543 1 91.62 12 LEU B O 1
ATOM 1530 N N . LEU B 1 13 ? -1.471 19.109 6.77 1 89.94 13 LEU B N 1
ATOM 1531 C CA . LEU B 1 13 ? -0.021 19.234 6.664 1 89.94 13 LEU B CA 1
ATOM 1532 C C . LEU B 1 13 ? 0.679 18.062 7.352 1 89.94 13 LEU B C 1
ATOM 1534 O O . LEU B 1 13 ? 0.408 17.781 8.516 1 89.94 13 LEU B O 1
ATOM 1538 N N . ALA B 1 14 ? 1.478 17.406 6.602 1 90.69 14 ALA B N 1
ATOM 1539 C CA . ALA B 1 14 ? 2.344 16.375 7.164 1 90.69 14 ALA B CA 1
ATOM 1540 C C . ALA B 1 14 ? 3.812 16.766 7.047 1 90.69 14 ALA B C 1
ATOM 1542 O O . ALA B 1 14 ? 4.309 17.016 5.949 1 90.69 14 ALA B O 1
ATOM 1543 N N . CYS B 1 15 ? 4.395 16.797 8.188 1 86.5 15 CYS B N 1
ATOM 1544 C CA . CYS B 1 15 ? 5.832 17.031 8.203 1 86.5 15 CYS B CA 1
ATOM 1545 C C . CYS B 1 15 ? 6.602 15.742 8.484 1 86.5 15 CYS B C 1
ATOM 1547 O O . CYS B 1 15 ? 6.172 14.93 9.297 1 86.5 15 CYS B O 1
ATOM 1549 N N . GLY B 1 16 ? 7.688 15.57 7.75 1 87.06 16 GLY B N 1
ATOM 1550 C CA . GLY B 1 16 ? 8.5 14.383 7.941 1 87.06 16 GLY B CA 1
ATOM 1551 C C . GLY B 1 16 ? 9.711 14.336 7.031 1 87.06 16 GLY B C 1
ATOM 1552 O O . GLY B 1 16 ? 9.891 15.203 6.176 1 87.06 16 GLY B O 1
ATOM 1553 N N . SER B 1 17 ? 10.562 13.383 7.219 1 89.25 17 SER B N 1
ATOM 1554 C CA . SER B 1 17 ? 11.758 13.242 6.387 1 89.25 17 SER B CA 1
ATOM 1555 C C . SER B 1 17 ? 11.391 12.875 4.949 1 89.25 17 SER B C 1
ATOM 1557 O O . SER B 1 17 ? 12.008 13.359 4.004 1 89.25 17 SER B O 1
ATOM 1559 N N . PHE B 1 18 ? 10.406 11.953 4.781 1 91.44 18 PHE B N 1
ATOM 1560 C CA . PHE B 1 18 ? 9.984 11.492 3.467 1 91.44 18 PHE B CA 1
ATOM 1561 C C . PHE B 1 18 ? 11.18 11.047 2.635 1 91.44 18 PHE B C 1
ATOM 1563 O O . PHE B 1 18 ? 11.352 11.492 1.5 1 91.44 18 PHE B O 1
ATOM 1570 N N . ASN B 1 19 ? 11.906 10.094 3.279 1 93.38 19 ASN B N 1
ATOM 1571 C CA . ASN B 1 19 ? 13.195 9.664 2.734 1 93.38 19 ASN B CA 1
ATOM 1572 C C . ASN B 1 19 ? 13.18 8.188 2.355 1 93.38 19 ASN B C 1
ATOM 1574 O O . ASN B 1 19 ? 14.055 7.43 2.779 1 93.38 19 ASN B O 1
ATOM 1578 N N . PRO B 1 20 ? 12.312 7.73 1.602 1 94.69 20 PRO B N 1
ATOM 1579 C CA . PRO B 1 20 ? 11.312 8.422 0.779 1 94.69 20 PRO B CA 1
ATOM 1580 C C . PRO B 1 20 ? 9.922 8.398 1.403 1 94.69 20 PRO B C 1
ATOM 1582 O O . PRO B 1 20 ? 9.727 7.816 2.471 1 94.69 20 PRO B O 1
ATOM 1585 N N . PRO B 1 21 ? 8.953 9.078 0.789 1 93.88 21 PRO B N 1
ATOM 1586 C CA . PRO B 1 21 ? 7.566 8.875 1.211 1 93.88 21 PRO B CA 1
ATOM 1587 C C . PRO B 1 21 ? 7.082 7.445 0.984 1 93.88 21 PRO B C 1
ATOM 1589 O O . PRO B 1 21 ? 7.578 6.754 0.091 1 93.88 21 PRO B O 1
ATOM 1592 N N . THR B 1 22 ? 6.16 7.02 1.753 1 93.44 22 THR B N 1
ATOM 1593 C CA . THR B 1 22 ? 5.582 5.684 1.645 1 93.44 22 THR B CA 1
ATOM 1594 C C . THR B 1 22 ? 4.062 5.762 1.505 1 93.44 22 THR B C 1
ATOM 1596 O O . THR B 1 22 ? 3.477 6.836 1.645 1 93.44 22 THR B O 1
ATOM 1599 N N . LEU B 1 23 ? 3.482 4.672 1.216 1 91.12 23 LEU B N 1
ATOM 1600 C CA . LEU B 1 23 ? 2.027 4.637 1.109 1 91.12 23 LEU B CA 1
ATOM 1601 C C . LEU B 1 23 ? 1.376 4.953 2.451 1 91.12 23 LEU B C 1
ATOM 1603 O O . LEU B 1 23 ? 0.25 5.453 2.498 1 91.12 23 LEU B O 1
ATOM 1607 N N . MET B 1 24 ? 2.084 4.668 3.51 1 91.38 24 MET B N 1
ATOM 1608 C CA . MET B 1 24 ? 1.534 4.965 4.832 1 91.38 24 MET B CA 1
ATOM 1609 C C . MET B 1 24 ? 1.343 6.465 5.016 1 91.38 24 MET B C 1
ATOM 1611 O O . MET B 1 24 ? 0.388 6.898 5.664 1 91.38 24 MET B O 1
ATOM 1615 N N . HIS B 1 25 ? 2.242 7.234 4.48 1 92 25 HIS B N 1
ATOM 1616 C CA . HIS B 1 25 ? 2.092 8.688 4.551 1 92 25 HIS B CA 1
ATOM 1617 C C . HIS B 1 25 ? 0.856 9.148 3.787 1 92 25 HIS B C 1
ATOM 1619 O O . HIS B 1 25 ? 0.169 10.078 4.219 1 92 25 HIS B O 1
ATOM 1625 N N . MET B 1 26 ? 0.571 8.492 2.744 1 91.69 26 MET B N 1
ATOM 1626 C CA . MET B 1 26 ? -0.624 8.828 1.973 1 91.69 26 MET B CA 1
ATOM 1627 C C . MET B 1 26 ? -1.885 8.375 2.701 1 91.69 26 MET B C 1
ATOM 1629 O O . MET B 1 26 ? -2.859 9.125 2.785 1 91.69 26 MET B O 1
ATOM 1633 N N . ARG B 1 27 ? -1.772 7.184 3.18 1 92.56 27 ARG B N 1
ATOM 1634 C CA . ARG B 1 27 ? -2.916 6.629 3.896 1 92.56 27 ARG B CA 1
ATOM 1635 C C . ARG B 1 27 ? -3.27 7.48 5.109 1 92.56 27 ARG B C 1
ATOM 1637 O O . ARG B 1 27 ? -4.445 7.68 5.414 1 92.56 27 ARG B O 1
ATOM 1644 N N . MET B 1 28 ? -2.275 7.953 5.797 1 93.12 28 MET B N 1
ATOM 1645 C CA . MET B 1 28 ? -2.527 8.773 6.977 1 93.12 28 MET B CA 1
ATOM 1646 C C . MET B 1 28 ? -3.328 10.023 6.609 1 93.12 28 MET B C 1
ATOM 1648 O O . MET B 1 28 ? -4.215 10.438 7.355 1 93.12 28 MET B O 1
ATOM 1652 N N . MET B 1 29 ? -3.045 10.586 5.457 1 92.56 29 MET B N 1
ATOM 1653 C CA . MET B 1 29 ? -3.775 11.766 4.984 1 92.56 29 MET B CA 1
ATOM 1654 C C . MET B 1 29 ? -5.223 11.414 4.664 1 92.56 29 MET B C 1
ATOM 1656 O O . MET B 1 29 ? -6.137 12.18 4.984 1 92.56 29 MET B O 1
ATOM 1660 N N . GLU B 1 30 ? -5.355 10.273 4.031 1 94.62 30 GLU B N 1
ATOM 1661 C CA . GLU B 1 30 ? -6.703 9.828 3.695 1 94.62 30 GLU B CA 1
ATOM 1662 C C . GLU B 1 30 ? -7.543 9.609 4.953 1 94.62 30 GLU B C 1
ATOM 1664 O O . GLU B 1 30 ? -8.703 10.023 5.008 1 94.62 30 GLU B O 1
ATOM 1669 N N . VAL B 1 31 ? -6.965 8.977 5.965 1 94.75 31 VAL B N 1
ATOM 1670 C CA . VAL B 1 31 ? -7.656 8.688 7.215 1 94.75 31 VAL B CA 1
ATOM 1671 C C . VAL B 1 31 ? -8.047 9.992 7.906 1 94.75 31 VAL B C 1
ATOM 1673 O O . VAL B 1 31 ? -9.172 10.141 8.383 1 94.75 31 VAL B O 1
ATOM 1676 N N . ALA B 1 32 ? -7.133 10.898 7.957 1 94.62 32 ALA B N 1
ATOM 1677 C CA . ALA B 1 32 ? -7.402 12.203 8.562 1 94.62 32 ALA B CA 1
ATOM 1678 C C . ALA B 1 32 ? -8.531 12.922 7.824 1 94.62 32 ALA B C 1
ATOM 1680 O O . ALA B 1 32 ? -9.453 13.453 8.453 1 94.62 32 ALA B O 1
ATOM 1681 N N . ARG B 1 33 ? -8.461 12.945 6.523 1 94.56 33 ARG B N 1
ATOM 1682 C CA . ARG B 1 33 ? -9.484 13.602 5.715 1 94.56 33 ARG B CA 1
ATOM 1683 C C . ARG B 1 33 ? -10.867 13 5.984 1 94.56 33 ARG B C 1
ATOM 1685 O O . ARG B 1 33 ? -11.82 13.734 6.25 1 94.56 33 ARG B O 1
ATOM 1692 N N . ASP B 1 34 ? -10.898 11.719 5.941 1 94.94 34 ASP B N 1
ATOM 1693 C CA . ASP B 1 34 ? -12.172 11.039 6.184 1 94.94 34 ASP B CA 1
ATOM 1694 C C . ASP B 1 34 ? -12.766 11.453 7.527 1 94.94 34 ASP B C 1
ATOM 1696 O O . ASP B 1 34 ? -13.953 11.766 7.617 1 94.94 34 ASP B O 1
ATOM 1700 N N . HIS B 1 35 ? -11.922 11.422 8.531 1 94.81 35 HIS B N 1
ATOM 1701 C CA . HIS B 1 35 ? -12.406 11.742 9.867 1 94.81 35 HIS B CA 1
ATOM 1702 C C . HIS B 1 35 ? -12.922 13.172 9.938 1 94.81 35 HIS B C 1
ATOM 1704 O O . HIS B 1 35 ? -14.016 13.414 10.453 1 94.81 35 HIS B O 1
ATOM 1710 N N . LEU B 1 36 ? -12.219 14.102 9.406 1 93.5 36 LEU B N 1
ATOM 1711 C CA . LEU B 1 36 ? -12.578 15.516 9.453 1 93.5 36 LEU B CA 1
ATOM 1712 C C . LEU B 1 36 ? -13.875 15.766 8.695 1 93.5 36 LEU B C 1
ATOM 1714 O O . LEU B 1 36 ? -14.758 16.469 9.188 1 93.5 36 LEU B O 1
ATOM 1718 N N . GLU B 1 37 ? -13.969 15.156 7.586 1 93.81 37 GLU B N 1
ATOM 1719 C CA . GLU B 1 37 ? -15.117 15.414 6.727 1 93.81 37 GLU B CA 1
ATOM 1720 C C . GLU B 1 37 ? -16.359 14.695 7.246 1 93.81 37 GLU B C 1
ATOM 1722 O O . GLU B 1 37 ? -17.469 15.219 7.145 1 93.81 37 GLU B O 1
ATOM 1727 N N . GLN B 1 38 ? -16.172 13.586 7.867 1 93.81 38 GLN B N 1
ATOM 1728 C CA . GLN B 1 38 ? -17.328 12.789 8.289 1 93.81 38 GLN B CA 1
ATOM 1729 C C . GLN B 1 38 ? -17.781 13.18 9.688 1 93.81 38 GLN B C 1
ATOM 1731 O O . GLN B 1 38 ? -18.969 13.094 10 1 93.81 38 GLN B O 1
ATOM 1736 N N . HIS B 1 39 ? -16.859 13.648 10.555 1 92.25 39 HIS B N 1
ATOM 1737 C CA . HIS B 1 39 ? -17.234 13.758 11.961 1 92.25 39 HIS B CA 1
ATOM 1738 C C . HIS B 1 39 ? -17.109 15.195 12.453 1 92.25 39 HIS B C 1
ATOM 1740 O O . HIS B 1 39 ? -17.625 15.539 13.516 1 92.25 39 HIS B O 1
ATOM 1746 N N . LEU B 1 40 ? -16.391 16.016 11.711 1 89.56 40 LEU B N 1
ATOM 1747 C CA . LEU B 1 40 ? -16.125 17.344 12.242 1 89.56 40 LEU B CA 1
ATOM 1748 C C . LEU B 1 40 ? -16.594 18.422 11.273 1 89.56 40 LEU B C 1
ATOM 1750 O O . LEU B 1 40 ? -16.219 19.594 11.414 1 89.56 40 LEU B O 1
ATOM 1754 N N . ASN B 1 41 ? -17.328 18.062 10.289 1 89.19 41 ASN B N 1
ATOM 1755 C CA . ASN B 1 41 ? -17.906 19 9.328 1 89.19 41 ASN B CA 1
ATOM 1756 C C . ASN B 1 41 ? -16.844 19.875 8.672 1 89.19 41 ASN B C 1
ATOM 1758 O O . ASN B 1 41 ? -17 21.094 8.578 1 89.19 41 ASN B O 1
ATOM 1762 N N . CYS B 1 42 ? -15.75 19.281 8.367 1 91.81 42 CYS B N 1
ATOM 1763 C CA . CYS B 1 42 ? -14.672 19.969 7.66 1 91.81 42 CYS B CA 1
ATOM 1764 C C . CYS B 1 42 ? -14.625 19.531 6.199 1 91.81 42 CYS B C 1
ATOM 1766 O O . CYS B 1 42 ? -15.078 18.438 5.855 1 91.81 42 CYS B O 1
ATOM 1768 N N . THR B 1 43 ? -14.188 20.484 5.441 1 93.06 43 THR B N 1
ATOM 1769 C CA . THR B 1 43 ? -13.828 20.172 4.062 1 93.06 43 THR B CA 1
ATOM 1770 C C . THR B 1 43 ? -12.32 20.281 3.865 1 93.06 43 THR B C 1
ATOM 1772 O O . THR B 1 43 ? -11.742 21.359 4.008 1 93.06 43 THR B O 1
ATOM 1775 N N . VAL B 1 44 ? -11.766 19.172 3.613 1 92.75 44 VAL B N 1
ATOM 1776 C CA . VAL B 1 44 ? -10.328 19.172 3.379 1 92.75 44 VAL B CA 1
ATOM 1777 C C . VAL B 1 44 ? -10.031 19.578 1.936 1 92.75 44 VAL B C 1
ATOM 1779 O O . VAL B 1 44 ? -10.469 18.906 0.997 1 92.75 44 VAL B O 1
ATOM 1782 N N . LEU B 1 45 ? -9.281 20.625 1.734 1 90 45 LEU B N 1
ATOM 1783 C CA . LEU B 1 45 ? -9.008 21.188 0.414 1 90 45 LEU B CA 1
ATOM 1784 C C . LEU B 1 45 ? -7.805 20.5 -0.23 1 90 45 LEU B C 1
ATOM 1786 O O . LEU B 1 45 ? -7.777 20.297 -1.446 1 90 45 LEU B O 1
ATOM 1790 N N . GLU B 1 46 ? -6.852 20.188 0.602 1 88.81 46 GLU B N 1
ATOM 1791 C CA . GLU B 1 46 ? -5.629 19.578 0.094 1 88.81 46 GLU B CA 1
ATOM 1792 C C . GLU B 1 46 ? -4.785 19 1.229 1 88.81 46 GLU B C 1
ATOM 1794 O O . GLU B 1 46 ? -5.008 19.328 2.398 1 88.81 46 GLU B O 1
ATOM 1799 N N . GLY B 1 47 ? -3.953 18.094 0.856 1 88.69 47 GLY B N 1
ATOM 1800 C CA . GLY B 1 47 ? -2.904 17.578 1.721 1 88.69 47 GLY B CA 1
ATOM 1801 C C . GLY B 1 47 ? -1.51 17.969 1.265 1 88.69 47 GLY B C 1
ATOM 1802 O O . GLY B 1 47 ? -1.188 17.859 0.079 1 88.69 47 GLY B O 1
ATOM 1803 N N . LEU B 1 48 ? -0.749 18.453 2.197 1 87.06 48 LEU B N 1
ATOM 1804 C CA . LEU B 1 48 ? 0.615 18.875 1.892 1 87.06 48 LEU B CA 1
ATOM 1805 C C . LEU B 1 48 ? 1.626 18.062 2.699 1 87.06 48 LEU B C 1
ATOM 1807 O O . LEU B 1 48 ? 1.438 17.844 3.9 1 87.06 48 LEU B O 1
ATOM 1811 N N . MET B 1 49 ? 2.615 17.562 2.006 1 88.62 49 MET B N 1
ATOM 1812 C CA . MET B 1 49 ? 3.766 16.953 2.662 1 88.62 49 MET B CA 1
ATOM 1813 C C . MET B 1 49 ? 4.969 17.891 2.645 1 88.62 49 MET B C 1
ATOM 1815 O O . MET B 1 49 ? 5.355 18.391 1.587 1 88.62 49 MET B O 1
ATOM 1819 N N . SER B 1 50 ? 5.496 18.156 3.77 1 86.81 50 SER B N 1
ATOM 1820 C CA . SER B 1 50 ? 6.625 19.078 3.922 1 86.81 50 SER B CA 1
ATOM 1821 C C . SER B 1 50 ? 7.848 18.359 4.484 1 86.81 50 SER B C 1
ATOM 1823 O O . SER B 1 50 ? 7.949 18.141 5.695 1 86.81 50 SER B O 1
ATOM 1825 N N . PRO B 1 51 ? 8.805 18.062 3.619 1 87.88 51 PRO B N 1
ATOM 1826 C CA . PRO B 1 51 ? 10.008 17.391 4.129 1 87.88 51 PRO B CA 1
ATOM 1827 C C . PRO B 1 51 ? 10.812 18.281 5.074 1 87.88 51 PRO B C 1
ATOM 1829 O O . PRO B 1 51 ? 10.812 19.516 4.93 1 87.88 51 PRO B O 1
ATOM 1832 N N . VAL B 1 52 ? 11.492 17.672 5.941 1 83.25 52 VAL B N 1
ATOM 1833 C CA . VAL B 1 52 ? 12.359 18.406 6.859 1 83.25 52 VAL B CA 1
ATOM 1834 C C . VAL B 1 52 ? 13.562 18.953 6.105 1 83.25 52 VAL B C 1
ATOM 1836 O O . VAL B 1 52 ? 13.906 18.469 5.023 1 83.25 52 VAL B O 1
ATOM 1839 N N . ALA B 1 53 ? 14.164 19.891 6.723 1 80.5 53 ALA B N 1
ATOM 1840 C CA . ALA B 1 53 ? 15.344 20.5 6.129 1 80.5 53 ALA B CA 1
ATOM 1841 C C . ALA B 1 53 ? 16.531 19.547 6.145 1 80.5 53 ALA B C 1
ATOM 1843 O O . ALA B 1 53 ? 16.547 18.578 6.902 1 80.5 53 ALA B O 1
ATOM 1844 N N . ASP B 1 54 ? 17.547 19.875 5.32 1 83.38 54 ASP B N 1
ATOM 1845 C CA . ASP B 1 54 ? 18.766 19.078 5.277 1 83.38 54 ASP B CA 1
ATOM 1846 C C . ASP B 1 54 ? 19.516 19.141 6.609 1 83.38 54 ASP B C 1
ATOM 1848 O O . ASP B 1 54 ? 20.281 18.234 6.941 1 83.38 54 ASP B O 1
ATOM 1852 N N . THR B 1 55 ? 19.281 20.125 7.273 1 78 55 THR B N 1
ATOM 1853 C CA . THR B 1 55 ? 19.984 20.344 8.531 1 78 55 THR B CA 1
ATOM 1854 C C . THR B 1 55 ? 19.453 19.422 9.617 1 78 55 THR B C 1
ATOM 1856 O O . THR B 1 55 ? 20.062 19.297 10.688 1 78 55 THR B O 1
ATOM 1859 N N . PHE B 1 56 ? 18.312 18.75 9.195 1 75.88 56 PHE B N 1
ATOM 1860 C CA . PHE B 1 56 ? 17.781 17.781 10.141 1 75.88 56 PHE B CA 1
ATOM 1861 C C . PHE B 1 56 ? 18.719 16.594 10.297 1 75.88 56 PHE B C 1
ATOM 1863 O O . PHE B 1 56 ? 19.172 16.016 9.305 1 75.88 56 PHE B O 1
ATOM 1870 N N . ASN B 1 57 ? 19.516 16.578 11.086 1 68.5 57 ASN B N 1
ATOM 1871 C CA . ASN B 1 57 ? 20.609 15.648 11.32 1 68.5 57 ASN B CA 1
ATOM 1872 C C . ASN B 1 57 ? 20.109 14.211 11.43 1 68.5 57 ASN B C 1
ATOM 1874 O O . ASN B 1 57 ? 20.125 13.625 12.516 1 68.5 57 ASN B O 1
ATOM 1878 N N . LYS B 1 58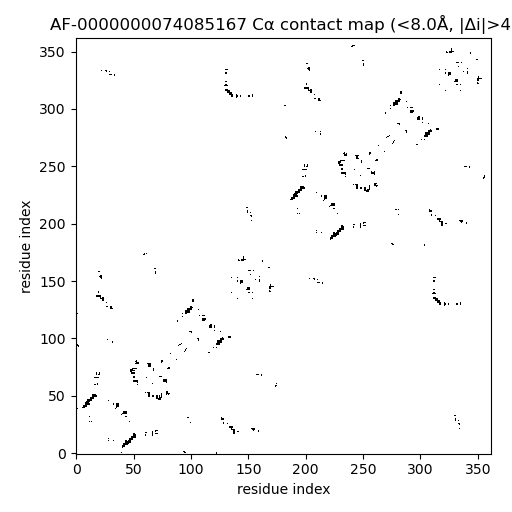 ? 19.625 13.672 10.352 1 76.38 58 LYS B N 1
ATOM 1879 C CA . LYS B 1 58 ? 19.281 12.25 10.312 1 76.38 58 LYS B CA 1
ATOM 1880 C C . LYS B 1 58 ? 20.234 11.477 9.414 1 76.38 58 LYS B C 1
ATOM 1882 O O . LYS B 1 58 ? 20.594 11.945 8.328 1 76.38 58 LYS B O 1
ATOM 1887 N N . PRO B 1 59 ? 20.641 10.367 9.969 1 77.81 59 PRO B N 1
ATOM 1888 C CA . PRO B 1 59 ? 21.531 9.547 9.133 1 77.81 59 PRO B CA 1
ATOM 1889 C C . PRO B 1 59 ? 20.844 9.07 7.852 1 77.81 59 PRO B C 1
ATOM 1891 O O . PRO B 1 59 ? 19.656 8.766 7.855 1 77.81 59 PRO B O 1
ATOM 1894 N N . ASN B 1 60 ? 21.547 9.156 6.734 1 81.75 60 ASN B N 1
ATOM 1895 C CA . ASN B 1 60 ? 21.125 8.617 5.445 1 81.75 60 ASN B CA 1
ATOM 1896 C C . ASN B 1 60 ? 20 9.453 4.828 1 81.75 60 ASN B C 1
ATOM 1898 O O . ASN B 1 60 ? 19.203 8.945 4.043 1 81.75 60 ASN B O 1
ATOM 1902 N N . LEU B 1 61 ? 20.031 10.664 5.301 1 87.5 61 LEU B N 1
ATOM 1903 C CA . LEU B 1 61 ? 19.031 11.555 4.723 1 87.5 61 LEU B CA 1
ATOM 1904 C C . LEU B 1 61 ? 19.453 12 3.322 1 87.5 61 LEU B C 1
ATOM 1906 O O . LEU B 1 61 ? 20.484 12.625 3.15 1 87.5 61 LEU B O 1
ATOM 1910 N N . ALA B 1 62 ? 18.641 11.672 2.377 1 89.06 62 ALA B N 1
ATOM 1911 C CA . ALA B 1 62 ? 18.906 12.156 1.023 1 89.06 62 ALA B CA 1
ATOM 1912 C C . ALA B 1 62 ? 18.812 13.68 0.958 1 89.06 62 ALA B C 1
ATOM 1914 O O . ALA B 1 62 ? 18.047 14.289 1.717 1 89.06 62 ALA B O 1
ATOM 1915 N N . PRO B 1 63 ? 19.547 14.289 0.082 1 87.69 63 PRO B N 1
ATOM 1916 C CA . PRO B 1 63 ? 19.453 15.742 -0.074 1 87.69 63 PRO B CA 1
ATOM 1917 C C . PRO B 1 63 ? 18.016 16.219 -0.289 1 87.69 63 PRO B C 1
ATOM 1919 O O . PRO B 1 63 ? 17.203 15.516 -0.905 1 87.69 63 PRO B O 1
ATOM 1922 N N . ALA B 1 64 ? 17.75 17.453 0.128 1 84.88 64 ALA B N 1
ATOM 1923 C CA . ALA B 1 64 ? 16.391 18 0.155 1 84.88 64 ALA B CA 1
ATOM 1924 C C . ALA B 1 64 ? 15.797 18.062 -1.247 1 84.88 64 ALA B C 1
ATOM 1926 O O . ALA B 1 64 ? 14.594 17.859 -1.422 1 84.88 64 ALA B O 1
ATOM 1927 N N . HIS B 1 65 ? 16.625 18.297 -2.217 1 85.94 65 HIS B N 1
ATOM 1928 C CA . HIS B 1 65 ? 16.078 18.422 -3.564 1 85.94 65 HIS B CA 1
ATOM 1929 C C . HIS B 1 65 ? 15.492 17.094 -4.047 1 85.94 65 HIS B C 1
ATOM 1931 O O . HIS B 1 65 ? 14.508 17.078 -4.785 1 85.94 65 HIS B O 1
ATOM 1937 N N . HIS B 1 66 ? 16.062 15.922 -3.621 1 89.56 66 HIS B N 1
ATOM 1938 C CA . HIS B 1 66 ? 15.5 14.617 -3.938 1 89.56 66 HIS B CA 1
ATOM 1939 C C . HIS B 1 66 ? 14.188 14.383 -3.193 1 89.56 66 HIS B C 1
ATOM 1941 O O . HIS B 1 66 ? 13.211 13.898 -3.777 1 89.56 66 HIS B O 1
ATOM 1947 N N . ARG B 1 67 ? 14.164 14.742 -1.952 1 89.62 67 ARG B N 1
ATOM 1948 C CA . ARG B 1 67 ? 12.984 14.516 -1.121 1 89.62 67 ARG B CA 1
ATOM 1949 C C . ARG B 1 67 ? 11.828 15.414 -1.555 1 89.62 67 ARG B C 1
ATOM 1951 O O . ARG B 1 67 ? 10.672 15 -1.516 1 89.62 67 ARG B O 1
ATOM 1958 N N . LEU B 1 68 ? 12.094 16.594 -2.049 1 86.94 68 LEU B N 1
ATOM 1959 C CA . LEU B 1 68 ? 11.086 17.484 -2.604 1 86.94 68 LEU B CA 1
ATOM 1960 C C . LEU B 1 68 ? 10.5 16.906 -3.893 1 86.94 68 LEU B C 1
ATOM 1962 O O . LEU B 1 68 ? 9.289 16.969 -4.109 1 86.94 68 LEU B O 1
ATOM 1966 N N . ALA B 1 69 ? 11.352 16.359 -4.688 1 86.62 69 ALA B N 1
ATOM 1967 C CA . ALA B 1 69 ? 10.922 15.789 -5.961 1 86.62 69 ALA B CA 1
ATOM 1968 C C . ALA B 1 69 ? 9.992 14.594 -5.738 1 86.62 69 ALA B C 1
ATOM 1970 O O . ALA B 1 69 ? 9.133 14.312 -6.574 1 86.62 69 ALA B O 1
ATOM 1971 N N . MET B 1 70 ? 10.227 13.961 -4.594 1 89.12 70 MET B N 1
ATOM 1972 C CA . MET B 1 70 ? 9.43 12.773 -4.297 1 89.12 70 MET B CA 1
ATOM 1973 C C . MET B 1 70 ? 8.172 13.148 -3.518 1 89.12 70 MET B C 1
ATOM 1975 O O . MET B 1 70 ? 7.324 12.297 -3.254 1 89.12 70 MET B O 1
ATOM 1979 N N . SER B 1 71 ? 8.18 14.367 -3.16 1 78.06 71 SER B N 1
ATOM 1980 C CA . SER B 1 71 ? 7.066 14.797 -2.324 1 78.06 71 SER B CA 1
ATOM 1981 C C . SER B 1 71 ? 6.141 15.742 -3.086 1 78.06 71 SER B C 1
ATOM 1983 O O . SER B 1 71 ? 6.488 16.234 -4.16 1 78.06 71 SER B O 1
ATOM 1985 N N . PHE B 1 72 ? 4.941 15.742 -2.785 1 62.28 72 PHE B N 1
ATOM 1986 C CA . PHE B 1 72 ? 3.93 16.531 -3.48 1 62.28 72 PHE B CA 1
ATOM 1987 C C . PHE B 1 72 ? 3.936 17.969 -2.982 1 62.28 72 PHE B C 1
ATOM 1989 O O . PHE B 1 72 ? 3.072 18.766 -3.359 1 62.28 72 PHE B O 1
ATOM 1996 N N . THR B 1 73 ? 4.91 18.281 -1.98 1 62.16 73 THR B N 1
ATOM 1997 C CA . THR B 1 73 ? 4.68 19.625 -1.458 1 62.16 73 THR B CA 1
ATOM 1998 C C . THR B 1 73 ? 6.004 20.328 -1.185 1 62.16 73 THR B C 1
ATOM 2000 O O . THR B 1 73 ? 7.07 19.734 -1.305 1 62.16 73 THR B O 1
ATOM 2003 N N . ARG B 1 74 ? 5.938 21.734 -0.709 1 56.62 74 ARG B N 1
ATOM 2004 C CA . ARG B 1 74 ? 6.781 22.906 -0.878 1 56.62 74 ARG B CA 1
ATOM 2005 C C . ARG B 1 74 ? 7.809 23.016 0.246 1 56.62 74 ARG B C 1
ATOM 2007 O O . ARG B 1 74 ? 7.461 22.891 1.423 1 56.62 74 ARG B O 1
ATOM 2014 N N . ILE B 1 75 ? 8.984 22.484 0.192 1 52.12 75 ILE B N 1
ATOM 2015 C CA . ILE B 1 75 ? 10.078 22.922 1.05 1 52.12 75 ILE B CA 1
ATOM 2016 C C . ILE B 1 75 ? 10.805 24.109 0.403 1 52.12 75 ILE B C 1
ATOM 2018 O O . ILE B 1 75 ? 10.578 24.406 -0.772 1 52.12 75 ILE B O 1
ATOM 2022 N N . LEU B 1 76 ? 11.641 24.859 1.335 1 58.31 76 LEU B N 1
ATOM 2023 C CA . LEU B 1 76 ? 12.531 25.828 0.712 1 58.31 76 LEU B CA 1
ATOM 2024 C C . LEU B 1 76 ? 13.547 25.141 -0.191 1 58.31 76 LEU B C 1
ATOM 2026 O O . LEU B 1 76 ? 14.062 24.078 0.156 1 58.31 76 LEU B O 1
ATOM 2030 N N . PRO B 1 77 ? 13.711 25.672 -1.275 1 58.66 77 PRO B N 1
ATOM 2031 C CA . PRO B 1 77 ? 14.602 25.047 -2.258 1 58.66 77 PRO B CA 1
ATOM 2032 C C . PRO B 1 77 ? 16.016 24.828 -1.717 1 58.66 77 PRO B C 1
ATOM 2034 O O . PRO B 1 77 ? 16.703 23.906 -2.154 1 58.66 77 PRO B O 1
ATOM 2037 N N . ASN B 1 78 ? 16.391 25.656 -0.733 1 61.06 78 ASN B N 1
ATOM 2038 C CA . ASN B 1 78 ? 17.781 25.578 -0.292 1 61.06 78 ASN B CA 1
ATOM 2039 C C . ASN B 1 78 ? 17.953 24.578 0.845 1 61.06 78 ASN B C 1
ATOM 2041 O O . ASN B 1 78 ? 19.047 24.469 1.425 1 61.06 78 ASN B O 1
ATOM 2045 N N . GLY B 1 79 ? 16.984 23.953 1.16 1 59.72 79 GLY B N 1
ATOM 2046 C CA . GLY B 1 79 ? 17.078 22.906 2.164 1 59.72 79 GLY B CA 1
ATOM 2047 C C . GLY B 1 79 ? 16.922 23.438 3.582 1 59.72 79 GLY B C 1
ATOM 2048 O O . GLY B 1 79 ? 17.094 22.688 4.547 1 59.72 79 GLY B O 1
ATOM 2049 N N . GLU B 1 80 ? 16.594 24.609 3.682 1 68.5 80 GLU B N 1
ATOM 2050 C CA . GLU B 1 80 ? 16.422 25.203 5 1 68.5 80 GLU B CA 1
ATOM 2051 C C . GLU B 1 80 ? 15 24.984 5.523 1 68.5 80 GLU B C 1
ATOM 2053 O O . GLU B 1 80 ? 14.109 24.578 4.773 1 68.5 80 GLU B O 1
ATOM 2058 N N . ASN B 1 81 ? 14.883 25.234 6.816 1 70.06 81 ASN B N 1
ATOM 2059 C CA . ASN B 1 81 ? 13.602 25.031 7.492 1 70.06 81 ASN B CA 1
ATOM 2060 C C . ASN B 1 81 ? 12.523 25.953 6.945 1 70.06 81 ASN B C 1
ATOM 2062 O O . ASN B 1 81 ? 12.758 27.156 6.762 1 70.06 81 ASN B O 1
ATOM 2066 N N . LEU B 1 82 ? 11.469 25.359 6.633 1 75.69 82 LEU B N 1
ATOM 2067 C CA . LEU B 1 82 ? 10.32 26.141 6.195 1 75.69 82 LEU B CA 1
ATOM 2068 C C . LEU B 1 82 ? 9.516 26.641 7.387 1 75.69 82 LEU B C 1
ATOM 2070 O O . LEU B 1 82 ? 8.969 27.75 7.348 1 75.69 82 LEU B O 1
ATOM 2074 N N . TRP B 1 83 ? 9.625 25.797 8.453 1 79.69 83 TRP B N 1
ATOM 2075 C CA . TRP B 1 83 ? 8.742 26.094 9.57 1 79.69 83 TRP B CA 1
ATOM 2076 C C . TRP B 1 83 ? 9.539 26.5 10.805 1 79.69 83 TRP B C 1
ATOM 2078 O O . TRP B 1 83 ? 10.477 25.797 11.203 1 79.69 83 TRP B O 1
ATOM 2088 N N . ASN B 1 84 ? 9.078 27.625 11.359 1 80.88 84 ASN B N 1
ATOM 2089 C CA . ASN B 1 84 ? 9.555 27.938 12.711 1 80.88 84 ASN B CA 1
ATOM 2090 C C . ASN B 1 84 ? 8.852 27.094 13.758 1 80.88 84 ASN B C 1
ATOM 2092 O O . ASN B 1 84 ? 7.641 26.891 13.695 1 80.88 84 ASN B O 1
ATOM 2096 N N . PRO B 1 85 ? 9.664 26.594 14.703 1 78.31 85 PRO B N 1
ATOM 2097 C CA . PRO B 1 85 ? 9.039 25.781 15.734 1 78.31 85 PRO B CA 1
ATOM 2098 C C . PRO B 1 85 ? 7.812 26.438 16.359 1 78.31 85 PRO B C 1
ATOM 2100 O O . PRO B 1 85 ? 6.836 25.766 16.672 1 78.31 85 PRO B O 1
ATOM 2103 N N . SER B 1 86 ? 7.902 27.734 16.516 1 83.81 86 SER B N 1
ATOM 2104 C CA . SER B 1 86 ? 6.77 28.469 17.078 1 83.81 86 SER B CA 1
ATOM 2105 C C . SER B 1 86 ? 5.559 28.406 16.156 1 83.81 86 SER B C 1
ATOM 2107 O O . SER B 1 86 ? 4.418 28.359 16.625 1 83.81 86 SER B O 1
ATOM 2109 N N . ASP B 1 87 ? 5.84 28.375 14.844 1 83.62 87 ASP B N 1
ATOM 2110 C CA . ASP B 1 87 ? 4.75 28.266 13.875 1 83.62 87 ASP B CA 1
ATOM 2111 C C . ASP B 1 87 ? 4.086 26.891 13.953 1 83.62 87 ASP B C 1
ATOM 2113 O O . ASP B 1 87 ? 2.857 26.781 13.875 1 83.62 87 ASP B O 1
ATOM 2117 N N . VAL B 1 88 ? 4.883 25.906 14.172 1 81.56 88 VAL B N 1
ATOM 2118 C CA . VAL B 1 88 ? 4.359 24.547 14.258 1 81.56 88 VAL B CA 1
ATOM 2119 C C . VAL B 1 88 ? 3.477 24.422 15.5 1 81.56 88 VAL B C 1
ATOM 2121 O O . VAL B 1 88 ? 2.383 23.844 15.438 1 81.56 88 VAL B O 1
ATOM 2124 N N . ARG B 1 89 ? 3.949 24.953 16.562 1 83.69 89 ARG B N 1
ATOM 2125 C CA . ARG B 1 89 ? 3.158 24.938 17.781 1 83.69 89 ARG B CA 1
ATOM 2126 C C . ARG B 1 89 ? 1.844 25.688 17.594 1 83.69 89 ARG B C 1
ATOM 2128 O O . ARG B 1 89 ? 0.794 25.234 18.062 1 83.69 89 ARG B O 1
ATOM 2135 N N . ASP B 1 90 ? 1.899 26.766 16.938 1 85.94 90 ASP B N 1
ATOM 2136 C CA . ASP B 1 90 ? 0.697 27.547 16.672 1 85.94 90 ASP B CA 1
ATOM 2137 C C . ASP B 1 90 ? -0.306 26.75 15.836 1 85.94 90 ASP B C 1
ATOM 2139 O O . ASP B 1 90 ? -1.509 26.781 16.109 1 85.94 90 ASP B O 1
ATOM 2143 N N . ILE B 1 91 ? 0.244 26.062 14.938 1 85.44 91 ILE B N 1
ATOM 2144 C CA . ILE B 1 91 ? -0.629 25.266 14.086 1 85.44 91 ILE B CA 1
ATOM 2145 C C . ILE B 1 91 ? -1.319 24.188 14.93 1 85.44 91 ILE B C 1
ATOM 2147 O O . ILE B 1 91 ? -2.537 24.016 14.844 1 85.44 91 ILE B O 1
ATOM 2151 N N . ILE B 1 92 ? -0.565 23.562 15.75 1 85.44 92 ILE B N 1
ATOM 2152 C CA . ILE B 1 92 ? -1.082 22.453 16.547 1 85.44 92 ILE B CA 1
ATOM 2153 C C . ILE B 1 92 ? -2.113 22.984 17.547 1 85.44 92 ILE B C 1
ATOM 2155 O O . ILE B 1 92 ? -3.188 22.391 17.703 1 85.44 92 ILE B O 1
ATOM 2159 N N . THR B 1 93 ? -1.865 24.156 18.109 1 84.31 93 THR B N 1
ATOM 2160 C CA . THR B 1 93 ? -2.711 24.672 19.172 1 84.31 93 THR B CA 1
ATOM 2161 C C . THR B 1 93 ? -3.941 25.375 18.609 1 84.31 93 THR B C 1
ATOM 2163 O O . THR B 1 93 ? -5.027 25.297 19.188 1 84.31 93 THR B O 1
ATOM 2166 N N . LYS B 1 94 ? -3.814 25.938 17.484 1 85.19 94 LYS B N 1
ATOM 2167 C CA . LYS B 1 94 ? -4.906 26.75 16.938 1 85.19 94 LYS B CA 1
ATOM 2168 C C . LYS B 1 94 ? -5.793 25.906 16.016 1 85.19 94 LYS B C 1
ATOM 2170 O O . LYS B 1 94 ? -7 26.156 15.922 1 85.19 94 LYS B O 1
ATOM 2175 N N . PHE B 1 95 ? -5.168 24.984 15.367 1 85.88 95 PHE B N 1
ATOM 2176 C CA . PHE B 1 95 ? -5.941 24.266 14.359 1 85.88 95 PHE B CA 1
ATOM 2177 C C . PHE B 1 95 ? -6.098 22.797 14.742 1 85.88 95 PHE B C 1
ATOM 2179 O O . PHE B 1 95 ? -7.172 22.219 14.578 1 85.88 95 PHE B O 1
ATOM 2186 N N . GLY B 1 96 ? -4.938 22.156 15.258 1 87.25 96 GLY B N 1
ATOM 2187 C CA . GLY B 1 96 ? -5.07 20.797 15.727 1 87.25 96 GLY B CA 1
ATOM 2188 C C . GLY B 1 96 ? -3.986 19.875 15.203 1 87.25 96 GLY B C 1
ATOM 2189 O O . GLY B 1 96 ? -3.236 20.234 14.297 1 87.25 96 GLY B O 1
ATOM 2190 N N . LEU B 1 97 ? -3.98 18.703 15.812 1 90.88 97 LEU B N 1
ATOM 2191 C CA . LEU B 1 97 ? -3.043 17.641 15.461 1 90.88 97 LEU B CA 1
ATOM 2192 C C . LEU B 1 97 ? -3.744 16.297 15.414 1 90.88 97 LEU B C 1
ATOM 2194 O O . LEU B 1 97 ? -4.484 15.945 16.328 1 90.88 97 LEU B O 1
ATOM 2198 N N . ILE B 1 98 ? -3.576 15.688 14.312 1 92.56 98 ILE B N 1
ATOM 2199 C CA . ILE B 1 98 ? -4.07 14.328 14.164 1 92.56 98 ILE B CA 1
ATOM 2200 C C . ILE B 1 98 ? -2.891 13.359 14.102 1 92.56 98 ILE B C 1
ATOM 2202 O O . ILE B 1 98 ? -1.955 13.555 13.328 1 92.56 98 ILE B O 1
ATOM 2206 N N . VAL B 1 99 ? -2.926 12.352 14.938 1 92.12 99 VAL B N 1
ATOM 2207 C CA . VAL B 1 99 ? -1.91 11.305 14.969 1 92.12 99 VAL B CA 1
ATOM 2208 C C . VAL B 1 99 ? -2.523 9.977 14.547 1 92.12 99 VAL B C 1
ATOM 2210 O O . VAL B 1 99 ? -3.574 9.578 15.047 1 92.12 99 VAL B O 1
ATOM 2213 N N . ILE B 1 100 ? -1.902 9.414 13.586 1 90.31 100 ILE B N 1
ATOM 2214 C CA . ILE B 1 100 ? -2.322 8.086 13.156 1 90.31 100 ILE B CA 1
ATOM 2215 C C . ILE B 1 100 ? -1.407 7.031 13.781 1 90.31 100 ILE B C 1
ATOM 2217 O O . ILE B 1 100 ? -0.205 7.004 13.508 1 90.31 100 ILE B O 1
ATOM 2221 N N . GLY B 1 101 ? -1.971 6.238 14.5 1 85.81 101 GLY B N 1
ATOM 2222 C CA . GLY B 1 101 ? -1.196 5.223 15.203 1 85.81 101 GLY B CA 1
ATOM 2223 C C . GLY B 1 101 ? -0.742 4.094 14.297 1 85.81 101 GLY B C 1
ATOM 2224 O O . GLY B 1 101 ? -1.47 3.689 13.391 1 85.81 101 GLY B O 1
ATOM 2225 N N . ARG B 1 102 ? 0.495 3.654 14.484 1 77.88 102 ARG B N 1
ATOM 2226 C CA . ARG B 1 102 ? 1.017 2.449 13.844 1 77.88 102 ARG B CA 1
ATOM 2227 C C . ARG B 1 102 ? 0.889 1.243 14.773 1 77.88 102 ARG B C 1
ATOM 2229 O O . ARG B 1 102 ? 0.792 1.396 15.992 1 77.88 102 ARG B O 1
ATOM 2236 N N . GLU B 1 103 ? 0.846 0.107 14.117 1 71.44 103 GLU B N 1
ATOM 2237 C CA . GLU B 1 103 ? 0.766 -1.096 14.938 1 71.44 103 GLU B CA 1
ATOM 2238 C C . GLU B 1 103 ? 1.943 -1.182 15.906 1 71.44 103 GLU B C 1
ATOM 2240 O O . GLU B 1 103 ? 3.096 -0.993 15.508 1 71.44 103 GLU B O 1
ATOM 2245 N N . GLY B 1 104 ? 1.683 -1.339 17.156 1 71.31 104 GLY B N 1
ATOM 2246 C CA . GLY B 1 104 ? 2.703 -1.516 18.172 1 71.31 104 GLY B CA 1
ATOM 2247 C C . GLY B 1 104 ? 3.182 -0.207 18.766 1 71.31 104 GLY B C 1
ATOM 2248 O O . GLY B 1 104 ? 3.941 -0.203 19.734 1 71.31 104 GLY B O 1
ATOM 2249 N N . ALA B 1 105 ? 2.775 0.895 18.109 1 75.25 105 ALA B N 1
ATOM 2250 C CA . ALA B 1 105 ? 3.236 2.189 18.609 1 75.25 105 ALA B CA 1
ATOM 2251 C C . ALA B 1 105 ? 2.324 2.709 19.719 1 75.25 105 ALA B C 1
ATOM 2253 O O . ALA B 1 105 ? 1.197 2.234 19.875 1 75.25 105 ALA B O 1
ATOM 2254 N N . ASP B 1 106 ? 2.939 3.539 20.609 1 81.94 106 ASP B N 1
ATOM 2255 C CA . ASP B 1 106 ? 2.197 4.277 21.625 1 81.94 106 ASP B CA 1
ATOM 2256 C C . ASP B 1 106 ? 2.242 5.781 21.344 1 81.94 106 ASP B C 1
ATOM 2258 O O . ASP B 1 106 ? 3.133 6.477 21.844 1 81.94 106 ASP B O 1
ATOM 2262 N N . PRO B 1 107 ? 1.243 6.211 20.625 1 79.94 107 PRO B N 1
ATOM 2263 C CA . PRO B 1 107 ? 1.264 7.621 20.234 1 79.94 107 PRO B CA 1
ATOM 2264 C C . PRO B 1 107 ? 1.231 8.57 21.438 1 79.94 107 PRO B C 1
ATOM 2266 O O . PRO B 1 107 ? 1.868 9.625 21.406 1 79.94 107 PRO B O 1
ATOM 2269 N N . ILE B 1 108 ? 0.525 8.219 22.469 1 79.62 108 ILE B N 1
ATOM 2270 C CA . ILE B 1 108 ? 0.393 9.07 23.641 1 79.62 108 ILE B CA 1
ATOM 2271 C C . ILE B 1 108 ? 1.751 9.227 24.328 1 79.62 108 ILE B C 1
ATOM 2273 O O . ILE B 1 108 ? 2.152 10.336 24.688 1 79.62 108 ILE B O 1
ATOM 2277 N N . ARG B 1 109 ? 2.408 8.125 24.422 1 79.81 109 ARG B N 1
ATOM 2278 C CA . ARG B 1 109 ? 3.74 8.172 25.016 1 79.81 109 ARG B CA 1
ATOM 2279 C C . ARG B 1 109 ? 4.684 9.023 24.188 1 79.81 109 ARG B C 1
ATOM 2281 O O . ARG B 1 109 ? 5.465 9.812 24.719 1 79.81 109 ARG B O 1
ATOM 2288 N N . THR B 1 110 ? 4.59 8.883 22.906 1 80 110 THR B N 1
ATOM 2289 C CA . THR B 1 110 ? 5.438 9.648 22 1 80 110 THR B CA 1
ATOM 2290 C C . THR B 1 110 ? 5.145 11.141 22.109 1 80 110 THR B C 1
ATOM 2292 O O . THR B 1 110 ? 6.066 11.953 22.203 1 80 110 THR B O 1
ATOM 2295 N N . LEU B 1 111 ? 3.979 11.5 22.188 1 78.88 111 LEU B N 1
ATOM 2296 C CA . LEU B 1 111 ? 3.574 12.898 22.281 1 78.88 111 LEU B CA 1
ATOM 2297 C C . LEU B 1 111 ? 4.016 13.516 23.594 1 78.88 111 LEU B C 1
ATOM 2299 O O . LEU B 1 111 ? 4.48 14.656 23.625 1 78.88 111 LEU B O 1
ATOM 2303 N N . ARG B 1 112 ? 3.92 12.758 24.641 1 77.94 112 ARG B N 1
ATOM 2304 C CA . ARG B 1 112 ? 4.27 13.242 25.969 1 77.94 112 ARG B CA 1
ATOM 2305 C C . ARG B 1 112 ? 5.777 13.453 26.094 1 77.94 112 ARG B C 1
ATOM 2307 O O . ARG B 1 112 ? 6.23 14.266 26.906 1 77.94 112 ARG B O 1
ATOM 2314 N N . SER B 1 113 ? 6.43 12.672 25.281 1 77.19 113 SER B N 1
ATOM 2315 C CA . SER B 1 113 ? 7.883 12.797 25.312 1 77.19 113 SER B CA 1
ATOM 2316 C C . SER B 1 113 ? 8.352 14.039 24.578 1 77.19 113 SER B C 1
ATOM 2318 O O . SER B 1 113 ? 9.492 14.484 24.766 1 77.19 113 SER B O 1
ATOM 2320 N N . MET B 1 114 ? 7.461 14.562 23.781 1 73.94 114 MET B N 1
ATOM 2321 C CA . MET B 1 114 ? 7.781 15.789 23.047 1 73.94 114 MET B CA 1
ATOM 2322 C C . MET B 1 114 ? 7.438 17.016 23.875 1 73.94 114 MET B C 1
ATOM 2324 O O . MET B 1 114 ? 6.266 17.359 24.047 1 73.94 114 MET B O 1
ATOM 2328 N N . SER B 1 115 ? 8.43 17.672 24.375 1 71.88 115 SER B N 1
ATOM 2329 C CA . SER B 1 115 ? 8.281 18.797 25.312 1 71.88 115 SER B CA 1
ATOM 2330 C C . SER B 1 115 ? 7.336 19.859 24.75 1 71.88 115 SER B C 1
ATOM 2332 O O . SER B 1 115 ? 6.523 20.422 25.484 1 71.88 115 SER B O 1
ATOM 2334 N N . ALA B 1 116 ? 7.422 20.047 23.469 1 70.25 116 ALA B N 1
ATOM 2335 C CA . ALA B 1 116 ? 6.664 21.109 22.844 1 70.25 116 ALA B CA 1
ATOM 2336 C C . ALA B 1 116 ? 5.18 20.766 22.766 1 70.25 116 ALA B C 1
ATOM 2338 O O . ALA B 1 116 ? 4.336 21.656 22.578 1 70.25 116 ALA B O 1
ATOM 2339 N N . LEU B 1 117 ? 4.867 19.469 23.031 1 74.25 117 LEU B N 1
ATOM 2340 C CA . LEU B 1 117 ? 3.49 19.047 22.797 1 74.25 117 LEU B CA 1
ATOM 2341 C C . LEU B 1 117 ? 2.869 18.469 24.062 1 74.25 117 LEU B C 1
ATOM 2343 O O . LEU B 1 117 ? 1.698 18.094 24.062 1 74.25 117 LEU B O 1
ATOM 2347 N N . ARG B 1 118 ? 3.592 18.516 25.125 1 74 118 ARG B N 1
ATOM 2348 C CA . ARG B 1 118 ? 3.146 17.891 26.359 1 74 118 ARG B CA 1
ATOM 2349 C C . ARG B 1 118 ? 1.863 18.547 26.875 1 74 118 ARG B C 1
ATOM 2351 O O . ARG B 1 118 ? 0.99 17.859 27.422 1 74 118 ARG B O 1
ATOM 2358 N N . ASP B 1 119 ? 1.691 19.828 26.672 1 76.56 119 ASP B N 1
ATOM 2359 C CA . ASP B 1 119 ? 0.576 20.562 27.25 1 76.56 119 ASP B CA 1
ATOM 2360 C C . ASP B 1 119 ? -0.642 20.531 26.328 1 76.56 119 ASP B C 1
ATOM 2362 O O . ASP B 1 119 ? -1.71 21.031 26.688 1 76.56 119 ASP B O 1
ATOM 2366 N N . VAL B 1 120 ? -0.401 19.922 25.188 1 76.38 120 VAL B N 1
ATOM 2367 C CA . VAL B 1 120 ? -1.521 19.969 24.25 1 76.38 120 VAL B CA 1
ATOM 2368 C C . VAL B 1 120 ? -1.932 18.547 23.875 1 76.38 120 VAL B C 1
ATOM 2370 O O . VAL B 1 120 ? -2.719 18.344 22.953 1 76.38 120 VAL B O 1
ATOM 2373 N N . VAL B 1 121 ? -1.489 17.578 24.609 1 74.94 121 VAL B N 1
ATOM 2374 C CA . VAL B 1 121 ? -1.735 16.172 24.297 1 74.94 121 VAL B CA 1
ATOM 2375 C C . VAL B 1 121 ? -3.238 15.906 24.281 1 74.94 121 VAL B C 1
ATOM 2377 O O . VAL B 1 121 ? -3.723 15.109 23.469 1 74.94 121 VAL B O 1
ATOM 2380 N N . ASP B 1 122 ? -3.949 16.625 25.031 1 74.94 122 ASP B N 1
ATOM 2381 C CA . ASP B 1 122 ? -5.391 16.422 25.156 1 74.94 122 ASP B CA 1
ATOM 2382 C C . ASP B 1 122 ? -6.129 16.953 23.938 1 74.94 122 ASP B C 1
ATOM 2384 O O . ASP B 1 122 ? -7.297 16.625 23.719 1 74.94 122 ASP B O 1
ATOM 2388 N N . GLN B 1 123 ? -5.414 17.656 23.125 1 78.56 123 GLN B N 1
ATOM 2389 C CA . GLN B 1 123 ? -6.031 18.25 21.953 1 78.56 123 GLN B CA 1
ATOM 2390 C C . GLN B 1 123 ? -5.672 17.469 20.688 1 78.56 123 GLN B C 1
ATOM 2392 O O . GLN B 1 123 ? -6.051 17.859 19.578 1 78.56 123 GLN B O 1
ATOM 2397 N N . VAL B 1 124 ? -4.992 16.406 20.969 1 86.44 124 VAL B N 1
ATOM 2398 C CA . VAL B 1 124 ? -4.52 15.617 19.828 1 86.44 124 VAL B CA 1
ATOM 2399 C C . VAL B 1 124 ? -5.535 14.523 19.5 1 86.44 124 VAL B C 1
ATOM 2401 O O . VAL B 1 124 ? -6.031 13.836 20.391 1 86.44 124 VAL B O 1
ATOM 2404 N N . LEU B 1 125 ? -5.945 14.453 18.297 1 89.69 125 LEU B N 1
ATOM 2405 C CA . LEU B 1 125 ? -6.805 13.367 17.828 1 89.69 125 LEU B CA 1
ATOM 2406 C C . LEU B 1 125 ? -5.973 12.172 17.391 1 89.69 125 LEU B C 1
ATOM 2408 O O . LEU B 1 125 ? -5.109 12.297 16.516 1 89.69 125 LEU B O 1
ATOM 2412 N N . ILE B 1 126 ? -6.215 11.047 18.016 1 90.62 126 ILE B N 1
ATOM 2413 C CA . ILE B 1 126 ? -5.504 9.82 17.672 1 90.62 126 ILE B CA 1
ATOM 2414 C C . ILE B 1 126 ? -6.426 8.883 16.906 1 90.62 126 ILE B C 1
ATOM 2416 O O . ILE B 1 126 ? -7.492 8.5 17.406 1 90.62 126 ILE B O 1
ATOM 2420 N N . LEU B 1 127 ? -6.016 8.57 15.727 1 92.5 127 LEU B N 1
ATOM 2421 C CA . LEU B 1 127 ? -6.781 7.691 14.852 1 92.5 127 LEU B CA 1
ATOM 2422 C C . LEU B 1 127 ? -5.957 6.465 14.461 1 92.5 127 LEU B C 1
ATOM 2424 O O . LEU B 1 127 ? -4.758 6.406 14.734 1 92.5 127 LEU B O 1
ATOM 2428 N N . ALA B 1 128 ? -6.629 5.496 13.945 1 90 128 ALA B N 1
ATOM 2429 C CA . ALA B 1 128 ? -5.984 4.305 13.406 1 90 128 ALA B CA 1
ATOM 2430 C C . ALA B 1 128 ? -6.492 4 12 1 90 128 ALA B C 1
ATOM 2432 O O . ALA B 1 128 ? -7.645 4.289 11.672 1 90 128 ALA B O 1
ATOM 2433 N N . ASP B 1 129 ? -5.609 3.557 11.211 1 91.88 129 ASP B N 1
ATOM 2434 C CA . ASP B 1 129 ? -6.039 3.064 9.906 1 91.88 129 ASP B CA 1
ATOM 2435 C C . ASP B 1 129 ? -6.457 1.597 9.984 1 91.88 129 ASP B C 1
ATOM 2437 O O . ASP B 1 129 ? -5.625 0.701 9.836 1 91.88 129 ASP B O 1
ATOM 2441 N N . ASP B 1 130 ? -7.684 1.406 10.094 1 90.12 130 ASP B N 1
ATOM 2442 C CA . ASP B 1 130 ? -8.188 0.041 10.211 1 90.12 130 ASP B CA 1
ATOM 2443 C C . ASP B 1 130 ? -8.422 -0.581 8.836 1 90.12 130 ASP B C 1
ATOM 2445 O O . ASP B 1 130 ? -8.742 -1.767 8.734 1 90.12 130 ASP B O 1
ATOM 2449 N N . ILE B 1 131 ? -8.312 0.158 7.852 1 91.31 131 ILE B N 1
ATOM 2450 C CA . ILE B 1 131 ? -8.492 -0.333 6.488 1 91.31 131 ILE B CA 1
ATOM 2451 C C . ILE B 1 131 ? -7.203 -0.998 6.008 1 91.31 131 ILE B C 1
ATOM 2453 O O . ILE B 1 131 ? -7.242 -2.057 5.375 1 91.31 131 ILE B O 1
ATOM 2457 N N . CYS B 1 132 ? -6.125 -0.383 6.293 1 87.31 132 CYS B N 1
ATOM 2458 C CA . CYS B 1 132 ? -4.82 -0.845 5.832 1 87.31 132 CYS B CA 1
ATOM 2459 C C . CYS B 1 132 ? -3.791 -0.778 6.957 1 87.31 132 CYS B C 1
ATOM 2461 O O . CYS B 1 132 ? -2.869 0.038 6.914 1 87.31 132 CYS B O 1
ATOM 2463 N N . PRO B 1 133 ? -3.941 -1.627 7.871 1 83.56 133 PRO B N 1
ATOM 2464 C CA . PRO B 1 133 ? -2.855 -1.658 8.859 1 83.56 133 PRO B CA 1
ATOM 2465 C C . PRO B 1 133 ? -1.529 -2.119 8.258 1 83.56 133 PRO B C 1
ATOM 2467 O O . PRO B 1 133 ? -1.447 -3.219 7.699 1 83.56 133 PRO B O 1
ATOM 2470 N N . CYS B 1 134 ? -0.571 -1.204 8.172 1 81.88 134 CYS B N 1
ATOM 2471 C CA . CYS B 1 134 ? 0.698 -1.521 7.527 1 81.88 134 CYS B CA 1
ATOM 2472 C C . CYS B 1 134 ? 1.87 -0.957 8.32 1 81.88 134 CYS B C 1
ATOM 2474 O O . CYS B 1 134 ? 1.699 -0.023 9.109 1 81.88 134 CYS B O 1
ATOM 2476 N N . SER B 1 135 ? 3.006 -1.609 8.203 1 81.88 135 SER B N 1
ATOM 2477 C CA . SER B 1 135 ? 4.223 -1.148 8.867 1 81.88 135 SER B CA 1
ATOM 2478 C C . SER B 1 135 ? 5.324 -0.852 7.855 1 81.88 135 SER B C 1
ATOM 2480 O O . SER B 1 135 ? 6.484 -1.202 8.078 1 81.88 135 SER B O 1
ATOM 2482 N N . ILE B 1 136 ? 4.945 -0.257 6.82 1 88.94 136 ILE B N 1
ATOM 2483 C CA . ILE B 1 136 ? 5.949 0.162 5.848 1 88.94 136 ILE B CA 1
ATOM 2484 C C . ILE B 1 136 ? 6.727 1.36 6.391 1 88.94 136 ILE B C 1
ATOM 2486 O O . ILE B 1 136 ? 6.148 2.24 7.035 1 88.94 136 ILE B O 1
ATOM 2490 N N . SER B 1 137 ? 8.008 1.372 6.199 1 90.06 137 SER B N 1
ATOM 2491 C CA . SER B 1 137 ? 8.859 2.488 6.605 1 90.06 137 SER B CA 1
ATOM 2492 C C . SER B 1 137 ? 9.828 2.877 5.496 1 90.06 137 SER B C 1
ATOM 2494 O O . SER B 1 137 ? 10.125 2.068 4.613 1 90.06 137 SER B O 1
ATOM 2496 N N . SER B 1 138 ? 10.227 4.109 5.625 1 93.44 138 SER B N 1
ATOM 2497 C CA . SER B 1 138 ? 11.242 4.562 4.68 1 93.44 138 SER B CA 1
ATOM 2498 C C . SER B 1 138 ? 12.523 3.736 4.801 1 93.44 138 SER B C 1
ATOM 2500 O O . SER B 1 138 ? 13.203 3.49 3.807 1 93.44 138 SER B O 1
ATOM 2502 N N . THR B 1 139 ? 12.805 3.324 6 1 92.88 139 THR B N 1
ATOM 2503 C CA . THR B 1 139 ? 13.977 2.488 6.242 1 92.88 139 THR B CA 1
ATOM 2504 C C . THR B 1 139 ? 13.875 1.18 5.465 1 92.88 139 THR B C 1
ATOM 2506 O O . THR B 1 139 ? 14.828 0.773 4.797 1 92.88 139 THR B O 1
ATOM 2509 N N . ASN B 1 140 ? 12.719 0.567 5.504 1 93.25 140 ASN B N 1
ATOM 2510 C CA . ASN B 1 140 ? 12.492 -0.671 4.766 1 93.25 140 ASN B CA 1
ATOM 2511 C C . ASN B 1 140 ? 12.656 -0.465 3.262 1 93.25 140 ASN B C 1
ATOM 2513 O O . ASN B 1 140 ? 13.227 -1.312 2.572 1 93.25 140 ASN B O 1
ATOM 2517 N N . ILE B 1 141 ? 12.164 0.629 2.791 1 95.88 141 ILE B N 1
ATOM 2518 C CA . ILE B 1 141 ? 12.211 0.909 1.359 1 95.88 141 ILE B CA 1
ATOM 2519 C C . ILE B 1 141 ? 13.656 1.11 0.916 1 95.88 141 ILE B C 1
ATOM 2521 O O . ILE B 1 141 ? 14.078 0.558 -0.101 1 95.88 141 ILE B O 1
ATOM 2525 N N . ARG B 1 142 ? 14.391 1.869 1.696 1 95.94 142 ARG B N 1
ATOM 2526 C CA . ARG B 1 142 ? 15.789 2.084 1.356 1 95.94 142 ARG B CA 1
ATOM 2527 C C . ARG B 1 142 ? 16.562 0.771 1.367 1 95.94 142 ARG B C 1
ATOM 2529 O O . ARG B 1 142 ? 17.375 0.511 0.469 1 95.94 142 ARG B O 1
ATOM 2536 N N . ALA B 1 143 ? 16.312 -0.033 2.342 1 95.12 143 ALA B N 1
ATOM 2537 C CA . ALA B 1 143 ? 16.969 -1.337 2.426 1 95.12 143 ALA B CA 1
ATOM 2538 C C . ALA B 1 143 ? 16.625 -2.201 1.217 1 95.12 143 ALA B C 1
ATOM 2540 O O . ALA B 1 143 ? 17.469 -2.912 0.687 1 95.12 143 ALA B O 1
ATOM 2541 N N . ALA B 1 144 ? 15.43 -2.158 0.81 1 96.69 144 ALA B N 1
ATOM 2542 C CA . ALA B 1 144 ? 14.977 -2.934 -0.343 1 96.69 144 ALA B CA 1
ATOM 2543 C C . ALA B 1 144 ? 15.688 -2.482 -1.617 1 96.69 144 ALA B C 1
ATOM 2545 O O . ALA B 1 144 ? 16.141 -3.312 -2.41 1 96.69 144 ALA B O 1
ATOM 2546 N N . VAL B 1 145 ? 15.75 -1.189 -1.794 1 96.31 145 VAL B N 1
ATOM 2547 C CA . VAL B 1 145 ? 16.422 -0.648 -2.971 1 96.31 145 VAL B CA 1
ATOM 2548 C C . VAL B 1 145 ? 17.875 -1.097 -2.982 1 96.31 145 VAL B C 1
ATOM 2550 O O . VAL B 1 145 ? 18.391 -1.553 -4.012 1 96.31 145 VAL B O 1
ATOM 2553 N N . ALA B 1 146 ? 18.5 -1.012 -1.843 1 95.81 146 ALA B N 1
ATOM 2554 C CA . ALA B 1 146 ? 19.891 -1.409 -1.725 1 95.81 146 ALA B CA 1
ATOM 2555 C C . ALA B 1 146 ? 20.078 -2.887 -2.059 1 95.81 146 ALA B C 1
ATOM 2557 O O . ALA B 1 146 ? 21.109 -3.283 -2.617 1 95.81 146 ALA B O 1
ATOM 2558 N N . ALA B 1 147 ? 19.141 -3.641 -1.736 1 95.62 147 ALA B N 1
ATOM 2559 C CA . ALA B 1 147 ? 19.203 -5.082 -1.968 1 95.62 147 ALA B CA 1
ATOM 2560 C C . ALA B 1 147 ? 18.656 -5.434 -3.352 1 95.62 147 ALA B C 1
ATOM 2562 O O . ALA B 1 147 ? 18.469 -6.613 -3.672 1 95.62 147 ALA B O 1
ATOM 2563 N N . ARG B 1 148 ? 18.234 -4.449 -4.113 1 95.38 148 ARG B N 1
ATOM 2564 C CA . ARG B 1 148 ? 17.734 -4.605 -5.477 1 95.38 148 ARG B CA 1
ATOM 2565 C C . ARG B 1 148 ? 16.406 -5.352 -5.484 1 95.38 148 ARG B C 1
ATOM 2567 O O . ARG B 1 148 ? 16.156 -6.191 -6.355 1 95.38 148 ARG B O 1
ATOM 2574 N N . ARG B 1 149 ? 15.672 -5.09 -4.469 1 96.19 149 ARG B N 1
ATOM 2575 C CA . ARG B 1 149 ? 14.32 -5.637 -4.383 1 96.19 149 ARG B CA 1
ATOM 2576 C C . ARG B 1 149 ? 13.281 -4.602 -4.797 1 96.19 149 ARG B C 1
ATOM 2578 O O . ARG B 1 149 ? 13.5 -3.396 -4.648 1 96.19 149 ARG B O 1
ATOM 2585 N N . SER B 1 150 ? 12.203 -5.109 -5.301 1 95.94 150 SER B N 1
ATOM 2586 C CA . SER B 1 150 ? 11.164 -4.23 -5.816 1 95.94 150 SER B CA 1
ATOM 2587 C C . SER B 1 150 ? 10.484 -3.451 -4.691 1 95.94 150 SER B C 1
ATOM 2589 O O . SER B 1 150 ? 10.117 -4.027 -3.666 1 95.94 150 SER B O 1
ATOM 2591 N N . ILE B 1 151 ? 10.281 -2.191 -4.906 1 96.5 151 ILE B N 1
ATOM 2592 C CA . ILE B 1 151 ? 9.555 -1.363 -3.953 1 96.5 151 ILE B CA 1
ATOM 2593 C C . ILE B 1 151 ? 8.219 -0.936 -4.555 1 96.5 151 ILE B C 1
ATOM 2595 O O . ILE B 1 151 ? 7.566 -0.02 -4.051 1 96.5 151 ILE B O 1
ATOM 2599 N N . MET B 1 152 ? 7.797 -1.606 -5.625 1 93.81 152 MET B N 1
ATOM 2600 C CA . MET B 1 152 ? 6.477 -1.352 -6.199 1 93.81 152 MET B CA 1
ATOM 2601 C C . MET B 1 152 ? 5.383 -1.573 -5.16 1 93.81 152 MET B C 1
ATOM 2603 O O . MET B 1 152 ? 5.445 -2.523 -4.379 1 93.81 152 MET B O 1
ATOM 2607 N N . PHE B 1 153 ? 4.43 -0.644 -5.125 1 92.19 153 PHE B N 1
ATOM 2608 C CA . PHE B 1 153 ? 3.232 -0.722 -4.301 1 92.19 153 PHE B CA 1
ATOM 2609 C C . PHE B 1 153 ? 3.562 -0.448 -2.838 1 92.19 153 PHE B C 1
ATOM 2611 O O . PHE B 1 153 ? 2.764 -0.752 -1.948 1 92.19 153 PHE B O 1
ATOM 2618 N N . THR B 1 154 ? 4.742 0.057 -2.578 1 94.19 154 THR B N 1
ATOM 2619 C CA . THR B 1 154 ? 5.086 0.482 -1.225 1 94.19 154 THR B CA 1
ATOM 2620 C C . THR B 1 154 ? 5.125 2.004 -1.13 1 94.19 154 THR B C 1
ATOM 2622 O O . THR B 1 154 ? 5.113 2.564 -0.031 1 94.19 154 THR B O 1
ATOM 2625 N N . THR B 1 155 ? 5.238 2.629 -2.242 1 93.81 155 THR B N 1
ATOM 2626 C CA . THR B 1 155 ? 5.273 4.07 -2.443 1 93.81 155 THR B CA 1
ATOM 2627 C C . THR B 1 155 ? 4.652 4.445 -3.785 1 93.81 155 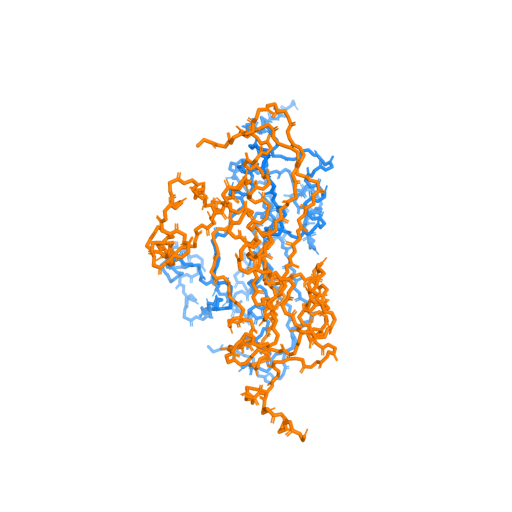THR B C 1
ATOM 2629 O O . THR B 1 155 ? 4.484 3.592 -4.66 1 93.81 155 THR B O 1
ATOM 2632 N N . PRO B 1 156 ? 4.156 5.691 -3.938 1 90.44 156 PRO B N 1
ATOM 2633 C CA . PRO B 1 156 ? 3.562 6.066 -5.223 1 90.44 156 PRO B CA 1
ATOM 2634 C C . PRO B 1 156 ? 4.484 5.773 -6.406 1 90.44 156 PRO B C 1
ATOM 2636 O O . PRO B 1 156 ? 5.707 5.863 -6.277 1 90.44 156 PRO B O 1
ATOM 2639 N N . PHE B 1 157 ? 3.846 5.473 -7.539 1 89.88 157 PHE B N 1
ATOM 2640 C CA . PHE B 1 157 ? 4.566 5.074 -8.742 1 89.88 157 PHE B CA 1
ATOM 2641 C C . PHE B 1 157 ? 5.574 6.141 -9.148 1 89.88 157 PHE B C 1
ATOM 2643 O O . PHE B 1 157 ? 6.699 5.828 -9.547 1 89.88 157 PHE B O 1
ATOM 2650 N N . ALA B 1 158 ? 5.199 7.383 -9.07 1 91 158 ALA B N 1
ATOM 2651 C CA . ALA B 1 158 ? 6.086 8.477 -9.445 1 91 158 ALA B CA 1
ATOM 2652 C C . ALA B 1 158 ? 7.352 8.477 -8.594 1 91 158 ALA B C 1
ATOM 2654 O O . ALA B 1 158 ? 8.43 8.82 -9.078 1 91 158 ALA B O 1
ATOM 2655 N N . VAL B 1 159 ? 7.25 8.094 -7.348 1 94.56 159 VAL B N 1
ATOM 2656 C CA . VAL B 1 159 ? 8.398 8.031 -6.445 1 94.56 159 VAL B CA 1
ATOM 2657 C C . VAL B 1 159 ? 9.281 6.848 -6.812 1 94.56 159 VAL B C 1
ATOM 2659 O O . VAL B 1 159 ? 10.508 6.961 -6.824 1 94.56 159 VAL B O 1
ATOM 2662 N N . VAL B 1 160 ? 8.672 5.734 -7.105 1 94.88 160 VAL B N 1
ATOM 2663 C CA . VAL B 1 160 ? 9.422 4.57 -7.559 1 94.88 160 VAL B CA 1
ATOM 2664 C C . VAL B 1 160 ? 10.289 4.945 -8.758 1 94.88 160 VAL B C 1
ATOM 2666 O O . VAL B 1 160 ? 11.484 4.66 -8.781 1 94.88 160 VAL B O 1
ATOM 2669 N N . GLU B 1 161 ? 9.648 5.566 -9.703 1 93.81 161 GLU B N 1
ATOM 2670 C CA . GLU B 1 161 ? 10.336 5.953 -10.93 1 93.81 161 GLU B CA 1
ATOM 2671 C C . GLU B 1 161 ? 11.453 6.949 -10.641 1 93.81 161 GLU B C 1
ATOM 2673 O O . GLU B 1 161 ? 12.539 6.855 -11.219 1 93.81 161 GLU B O 1
ATOM 2678 N N . TYR B 1 162 ? 11.188 7.879 -9.812 1 95.44 162 TYR B N 1
ATOM 2679 C CA . TYR B 1 162 ? 12.195 8.875 -9.469 1 95.44 162 TYR B CA 1
ATOM 2680 C C . TYR B 1 162 ? 13.422 8.227 -8.844 1 95.44 162 TYR B C 1
ATOM 2682 O O . TYR B 1 162 ? 14.555 8.539 -9.211 1 95.44 162 TYR B O 1
ATOM 2690 N N . ILE B 1 163 ? 13.219 7.316 -7.871 1 95.81 163 ILE B N 1
ATOM 2691 C CA . ILE B 1 163 ? 14.289 6.621 -7.172 1 95.81 163 ILE B CA 1
ATOM 2692 C C . ILE B 1 163 ? 15.141 5.848 -8.172 1 95.81 163 ILE B C 1
ATOM 2694 O O . ILE B 1 163 ? 16.375 5.883 -8.109 1 95.81 163 ILE B O 1
ATOM 2698 N N . ARG B 1 164 ? 14.453 5.203 -9.047 1 95.12 164 ARG B N 1
ATOM 2699 C CA . ARG B 1 164 ? 15.133 4.426 -10.078 1 95.12 164 ARG B CA 1
ATOM 2700 C C . ARG B 1 164 ? 15.977 5.328 -10.977 1 95.12 164 ARG B C 1
ATOM 2702 O O . ARG B 1 164 ? 17.156 5.074 -11.188 1 95.12 164 ARG B O 1
ATOM 2709 N N . LYS B 1 165 ? 15.422 6.367 -11.469 1 94.69 165 LYS B N 1
ATOM 2710 C CA . LYS B 1 165 ? 16.062 7.266 -12.422 1 94.69 165 LYS B CA 1
ATOM 2711 C C . LYS B 1 165 ? 17.234 8.008 -11.773 1 94.69 165 LYS B C 1
ATOM 2713 O O . LYS B 1 165 ? 18.297 8.172 -12.391 1 94.69 165 LYS B O 1
ATOM 2718 N N . ALA B 1 166 ? 17.062 8.414 -10.547 1 94.62 166 ALA B N 1
ATOM 2719 C CA . ALA B 1 166 ? 18.078 9.211 -9.852 1 94.62 166 ALA B CA 1
ATOM 2720 C C . ALA B 1 166 ? 19.141 8.32 -9.211 1 94.62 166 ALA B C 1
ATOM 2722 O O . ALA B 1 166 ? 20.156 8.812 -8.719 1 94.62 166 ALA B O 1
ATOM 2723 N N . GLY B 1 167 ? 18.859 7.008 -9.141 1 94.56 167 GLY B N 1
ATOM 2724 C CA . GLY B 1 167 ? 19.781 6.086 -8.5 1 94.56 167 GLY B CA 1
ATOM 2725 C C . GLY B 1 167 ? 19.891 6.285 -7.004 1 94.56 167 GLY B C 1
ATOM 2726 O O . GLY B 1 167 ? 20.984 6.219 -6.441 1 94.56 167 GLY B O 1
ATOM 2727 N N . LEU B 1 168 ? 18.797 6.59 -6.434 1 94.31 168 LEU B N 1
ATOM 2728 C CA . LEU B 1 168 ? 18.797 6.871 -5 1 94.31 168 LEU B CA 1
ATOM 2729 C C . LEU B 1 168 ? 18.828 5.578 -4.191 1 94.31 168 LEU B C 1
ATOM 2731 O O . LEU B 1 168 ? 18.188 4.594 -4.574 1 94.31 168 LEU B O 1
ATOM 2735 N N . TYR B 1 169 ? 19.531 5.52 -3.066 1 93.88 169 TYR B N 1
ATOM 2736 C CA . TYR B 1 169 ? 19.516 4.523 -2.002 1 93.88 169 TYR B CA 1
ATOM 2737 C C . TYR B 1 169 ? 20.203 3.236 -2.447 1 93.88 169 TYR B C 1
ATOM 2739 O O . TYR B 1 169 ? 19.984 2.174 -1.856 1 93.88 169 TYR B O 1
ATOM 2747 N N . LYS B 1 170 ? 20.891 3.199 -3.645 1 88.81 170 LYS B N 1
ATOM 2748 C CA . LYS B 1 170 ? 21.547 1.996 -4.156 1 88.81 170 LYS B CA 1
ATOM 2749 C C . LYS B 1 170 ? 22.688 1.561 -3.248 1 88.81 170 LYS B C 1
ATOM 2751 O O . LYS B 1 170 ? 23 0.372 -3.162 1 88.81 170 LYS B O 1
ATOM 2756 N N . ASN B 1 171 ? 23.516 2.562 -2.867 1 72.31 171 ASN B N 1
ATOM 2757 C CA . ASN B 1 171 ? 24.688 2.221 -2.072 1 72.31 171 ASN B CA 1
ATOM 2758 C C . ASN B 1 171 ? 24.484 2.551 -0.596 1 72.31 171 ASN B C 1
ATOM 2760 O O . ASN B 1 171 ? 23.766 3.49 -0.261 1 72.31 171 ASN B O 1
ATOM 2764 N N . ASN B 1 172 ? 24.281 1.587 0.343 1 56.12 172 ASN B N 1
ATOM 2765 C CA . ASN B 1 172 ? 24.266 1.957 1.755 1 56.12 172 ASN B CA 1
ATOM 2766 C C . ASN B 1 172 ? 25.312 3.025 2.064 1 56.12 172 ASN B C 1
ATOM 2768 O O . ASN B 1 172 ? 25.812 3.105 3.189 1 56.12 172 ASN B O 1
ATOM 2772 N N . THR B 1 173 ? 26.078 3.443 1.08 1 49.06 173 THR B N 1
ATOM 2773 C CA . THR B 1 173 ? 27.156 4.301 1.572 1 49.06 173 THR B CA 1
ATOM 2774 C C . THR B 1 173 ? 26.578 5.562 2.215 1 49.06 173 THR B C 1
ATOM 2776 O O . THR B 1 173 ? 25.719 6.223 1.639 1 49.06 173 THR B O 1
ATOM 2779 N N . PRO B 1 174 ? 26.844 5.715 3.502 1 46.38 174 PRO B N 1
ATOM 2780 C CA . PRO B 1 174 ? 26.516 7.008 4.109 1 46.38 174 PRO B CA 1
ATOM 2781 C C . PRO B 1 174 ? 26.766 8.188 3.168 1 46.38 174 PRO B C 1
ATOM 2783 O O . PRO B 1 174 ? 27.797 8.227 2.486 1 46.38 174 PRO B O 1
ATOM 2786 N N . LEU B 1 175 ? 25.781 8.586 2.467 1 44.34 175 LEU B N 1
ATOM 2787 C CA . LEU B 1 175 ? 26.062 9.797 1.696 1 44.34 175 LEU B CA 1
ATOM 2788 C C . LEU B 1 175 ? 27.094 10.664 2.4 1 44.34 175 LEU B C 1
ATOM 2790 O O . LEU B 1 175 ? 26.875 11.117 3.527 1 44.34 175 LEU B O 1
ATOM 2794 N N . THR B 1 176 ? 28.391 10.391 2.314 1 38.06 176 THR B N 1
ATOM 2795 C CA . THR B 1 176 ? 29.484 11.195 2.861 1 38.06 176 THR B CA 1
ATOM 2796 C C . THR B 1 176 ? 29.188 12.68 2.695 1 38.06 176 THR B C 1
ATOM 2798 O O . THR B 1 176 ? 28.672 13.109 1.656 1 38.06 176 THR B O 1
ATOM 2801 N N . GLN B 1 177 ? 29.109 13.484 3.76 1 39.22 177 GLN B N 1
ATOM 2802 C CA . GLN B 1 177 ? 29.172 14.93 3.908 1 39.22 177 GLN B CA 1
ATOM 2803 C C . GLN B 1 177 ? 30.188 15.539 2.939 1 39.22 177 GLN B C 1
ATOM 2805 O O . GLN B 1 177 ? 31.359 15.172 2.951 1 39.22 177 GLN B O 1
ATOM 2810 N N . GLN B 1 178 ? 29.859 15.805 1.708 1 35.5 178 GLN B N 1
ATOM 2811 C CA . GLN B 1 178 ? 30.875 16.656 1.092 1 35.5 178 GLN B CA 1
ATOM 2812 C C . GLN B 1 178 ? 31.312 17.766 2.047 1 35.5 178 GLN B C 1
ATOM 2814 O O . GLN B 1 178 ? 30.484 18.406 2.693 1 35.5 178 GLN B O 1
ATOM 2819 N N . PRO B 1 179 ? 32.594 17.75 2.547 1 37.44 179 PRO B N 1
ATOM 2820 C CA . PRO B 1 179 ? 33.156 18.812 3.381 1 37.44 179 PRO B CA 1
ATOM 2821 C C . PRO B 1 179 ? 32.75 20.203 2.906 1 37.44 179 PRO B C 1
ATOM 2823 O O . PRO B 1 179 ? 32.75 20.469 1.701 1 37.44 179 PRO B O 1
ATOM 2826 N N . SER B 1 180 ? 31.859 20.938 3.607 1 31.08 180 SER B N 1
ATOM 2827 C CA . SER B 1 180 ? 31.734 22.375 3.375 1 31.08 180 SER B CA 1
ATOM 2828 C C . SER B 1 180 ? 33.125 23.016 3.219 1 31.08 180 SER B C 1
ATOM 2830 O O . SER B 1 180 ? 33.969 22.875 4.09 1 31.08 180 SER B O 1
ATOM 2832 N N . LYS B 1 181 ? 33.562 23.312 1.971 1 32.41 181 LYS B N 1
ATOM 2833 C CA . LYS B 1 181 ? 34.625 24.281 1.851 1 32.41 181 LYS B CA 1
ATOM 2834 C C . LYS B 1 181 ? 34.188 25.656 2.373 1 32.41 181 LYS B C 1
ATOM 2836 O O . LYS B 1 181 ? 33.062 26.078 2.127 1 32.41 181 LYS B O 1
#

Organism: Heligmosomoides polygyrus (NCBI:txid6339)

Sequence (362 aa):
MWRWEGSQRVILLACGSFNPPTLMHMRMMEVARDHLEQHLNCTVLEGLMSPVADTFNKPNLAPAHHRLAMSFTRILPNGENLWNPSDVRDIITKFGLIVIGREGADPIRTLRSMSALRDVVDQVLILADDICPCSISSTNIRAAVAARRSIMFTTPFAVVEYIRKAGLYKNNTPLTQQPSKMWRWEGSQRVILLACGSFNPPTLMHMRMMEVARDHLEQHLNCTVLEGLMSPVADTFNKPNLAPAHHRLAMSFTRILPNGENLWNPSDVRDIITKFGLIVIGREGADPIRTLRSMSALRDVVDQVLILADDICPCSISSTNIRAAVAARRSIMFTTPFAVVEYIRKAGLYKNNTPLTQQPSK

Foldseek 3Di:
DQPDDAEEEDEAEAEELCLPPWVVVVVQVVQVQCCCVPPVNYHYPYYFYEHAAPPPPDWQRDHPCLRVQRGPHDDPPVRHGPDDPVRVLCCCVVRHAEAEDAVPDDVLVVQCVDPSRVVPSVRYHYHYDPPDRDDQDSVVVLVCLLVVHDCPPGGDPSSSVSCVVVVGSNDVPRPPDPDDD/DQPDDAEEEDEAEAEELCLPPWVVVVVLVVQVQCCCVPPVNYHYPYYFYEHAFPPPPDWQRDHPCLRVQRGPHDDPPVRHGPDDPVRVLCCCVVRHAEAEDAVPDDVLVVQCVDPSRVVPSVRYHYHYDPPDRDDQDSVVVLVCLLVVHDCPPTGDPSSSVSCVVVVGSNDVPRPPPPPDD

Radius of gyration: 23.22 Å; Cα contacts (8 Å, |Δi|>4): 542; chains: 2; bounding box: 72×63×47 Å

Secondary structure (DSSP, 8-state):
-----S-EEEEEEEEE--SS--HHHHHHHHHHHHHHHHHS-EEEEEEEEEEPPTTS--TTPPPHHHHHHTSSS---TTS--SS-HHHHHHHHHHT-EEEEEPTT--HHHHHHH-GGGGGGGGGEEEEE-SS--B---HHHHHHHHHTT---BTTB-HHHHHHHHHHTTT-S----------/-----S-EEEEEEEEE--SS--HHHHHHHHHHHHHHHHHS-EEEEEEEEEEPPTTS--TTPPPHHHHHHTSSS---TTS--SS-HHHHHHHHHHT-EEEEEPTT--HHHHHHH-GGGGGGGGGEEEEE-SS--B---HHHHHHHHHTT---BTTB-HHHHHHHHHHTTT-S-S--------

InterPro domains:
  IPR004821 Cytidyltransferase-like domain [PF01467] (13-143)
  IPR014729 Rossmann-like alpha/beta/alpha sandwich fold [G3DSA:3.40.50.620] (8-73)
  IPR014729 Rossmann-like alpha/beta/alpha sandwich fold [G3DSA:3.40.50.620] (74-177)
  IPR051182 Eukaryotic NMN adenylyltransferase [PTHR12039] (7-70)

Solvent-accessible surface area (backbone atoms only — not comparable to full-atom values): 21066 Å² total; per-residue (Å²): 115,80,79,68,78,67,78,39,80,41,70,46,78,44,76,42,65,38,64,48,59,39,38,62,62,52,39,47,50,48,53,51,44,45,48,36,44,72,74,58,49,29,45,70,78,48,78,36,40,32,48,52,28,58,78,54,86,52,88,80,61,65,58,36,67,60,34,38,72,53,35,91,25,79,49,46,85,84,21,45,72,76,69,52,71,68,54,52,48,47,42,39,74,72,74,45,42,77,43,68,51,47,87,92,58,57,62,67,61,55,41,55,68,33,75,91,37,45,90,46,54,86,54,46,44,76,45,67,56,81,49,54,44,49,64,57,44,36,67,35,47,37,52,30,40,42,69,72,37,78,59,71,80,47,28,56,67,71,39,54,51,47,36,62,75,71,58,56,50,50,60,84,58,66,76,72,76,75,74,85,129,116,80,79,68,76,66,78,38,80,40,71,46,78,43,75,41,67,39,65,47,59,38,39,61,62,52,39,47,51,48,53,51,44,43,48,34,44,72,74,56,48,28,43,70,78,47,77,36,40,31,48,51,28,57,79,54,87,50,88,76,60,65,57,36,67,60,33,40,72,55,35,91,26,78,52,46,85,84,22,45,71,76,70,50,71,68,55,54,48,46,43,40,73,73,73,45,43,77,43,69,50,49,88,92,58,58,61,67,62,54,42,56,69,34,76,91,37,44,89,45,53,87,55,47,44,76,45,67,53,80,50,55,43,50,64,58,43,36,68,35,46,37,51,29,40,41,69,72,35,80,59,70,81,46,26,58,67,72,39,53,51,46,37,61,76,71,58,54,50,50,59,84,58,63,75,70,75,74,75,83,127

Nearest PDB structures (foldseek):
  1kku-assembly1_A  TM=7.434E-01  e=3.856E-14  Homo sapiens
  1kqn-assembly1_F  TM=7.590E-01  e=3.246E-13  Homo sapiens
  1kqn-assembly1_A  TM=7.592E-01  e=3.109E-12  Homo sapiens
  8qe8-assembly1_2  TM=7.193E-01  e=5.440E-13  Homo sapiens
  8qe8-assembly1_1  TM=7.168E-01  e=7.513E-13  Homo sapiens

pLDDT: mean 82.47, std 14.77, range [21.36, 96.69]